Protein AF-A0A661N615-F1 (afdb_monomer_lite)

Structure (mmCIF, N/CA/C/O backbone):
data_AF-A0A661N615-F1
#
_entry.id   AF-A0A661N615-F1
#
loop_
_atom_site.group_PDB
_atom_site.id
_atom_site.type_symbol
_atom_site.label_atom_id
_atom_site.label_alt_id
_atom_site.label_comp_id
_atom_site.label_asym_id
_atom_site.label_entity_id
_atom_site.label_seq_id
_atom_site.pdbx_PDB_ins_code
_atom_site.Cartn_x
_atom_site.Cartn_y
_atom_site.Cartn_z
_atom_site.occupancy
_atom_site.B_iso_or_equiv
_atom_site.auth_seq_id
_atom_site.auth_comp_id
_atom_site.auth_asym_id
_atom_site.auth_atom_id
_atom_site.pdbx_PDB_model_num
ATOM 1 N N . MET A 1 1 ? 4.201 8.711 11.486 1.00 53.84 1 MET A N 1
ATOM 2 C CA . MET A 1 1 ? 2.912 9.427 11.580 1.00 53.84 1 MET A CA 1
ATOM 3 C C . MET A 1 1 ? 1.902 8.946 10.528 1.00 53.84 1 MET A C 1
ATOM 5 O O . MET A 1 1 ? 0.728 8.870 10.862 1.00 53.84 1 MET A O 1
ATOM 9 N N . GLY A 1 2 ? 2.338 8.396 9.383 1.00 67.88 2 GLY A N 1
ATOM 10 C CA . GLY A 1 2 ? 1.464 7.762 8.371 1.00 67.88 2 GLY A CA 1
ATOM 11 C C . GLY A 1 2 ? 0.542 6.603 8.807 1.00 67.88 2 GLY A C 1
ATOM 12 O O . GLY A 1 2 ? -0.396 6.275 8.088 1.00 67.88 2 GLY A O 1
ATOM 13 N N . ASN A 1 3 ? 0.721 6.020 10.000 1.00 83.81 3 ASN A N 1
ATOM 14 C CA . ASN A 1 3 ? -0.179 4.971 10.502 1.00 83.81 3 ASN A CA 1
ATOM 15 C C . ASN A 1 3 ? -1.620 5.469 10.717 1.00 83.81 3 ASN A C 1
ATOM 17 O O . ASN A 1 3 ? -2.546 4.681 10.562 1.00 83.81 3 ASN A O 1
ATOM 21 N N . ARG A 1 4 ? -1.829 6.756 11.047 1.00 90.06 4 ARG A N 1
ATOM 22 C CA . ARG A 1 4 ? -3.181 7.315 11.251 1.00 90.06 4 ARG A CA 1
ATOM 23 C C . ARG A 1 4 ? -3.937 7.492 9.937 1.00 90.06 4 ARG A C 1
ATOM 25 O O . ARG A 1 4 ? -5.072 7.052 9.836 1.00 90.06 4 ARG A O 1
ATOM 32 N N . ALA A 1 5 ? -3.282 8.071 8.932 1.00 89.75 5 ALA A N 1
ATOM 33 C CA . ALA A 1 5 ? -3.826 8.234 7.584 1.00 89.75 5 ALA A CA 1
ATOM 34 C C . ALA A 1 5 ? -4.224 6.891 6.962 1.00 89.75 5 ALA A C 1
ATOM 36 O O . ALA A 1 5 ? -5.333 6.725 6.450 1.00 89.75 5 ALA A O 1
ATOM 37 N N . ARG A 1 6 ? -3.357 5.886 7.112 1.00 89.62 6 ARG A N 1
ATOM 38 C CA . ARG A 1 6 ? -3.655 4.524 6.679 1.00 89.62 6 ARG A CA 1
ATOM 39 C C . ARG A 1 6 ? -4.805 3.895 7.467 1.00 89.62 6 ARG A C 1
ATOM 41 O O . ARG A 1 6 ? -5.697 3.321 6.855 1.00 89.62 6 ARG A O 1
ATOM 48 N N . ALA A 1 7 ? -4.813 4.017 8.796 1.00 92.62 7 ALA A N 1
ATOM 49 C CA . ALA A 1 7 ? -5.892 3.479 9.626 1.00 92.62 7 ALA A CA 1
ATOM 50 C C . ALA A 1 7 ? -7.257 4.092 9.272 1.00 92.62 7 ALA A C 1
ATOM 52 O O . ALA A 1 7 ? -8.225 3.355 9.134 1.00 92.62 7 ALA A O 1
ATOM 53 N N . ALA A 1 8 ? -7.325 5.408 9.056 1.00 93.62 8 ALA A N 1
ATOM 54 C CA . ALA A 1 8 ? -8.548 6.099 8.645 1.00 93.62 8 ALA A CA 1
ATOM 55 C C . ALA A 1 8 ? -9.024 5.667 7.250 1.00 93.62 8 ALA A C 1
ATOM 57 O O . ALA A 1 8 ? -10.211 5.428 7.045 1.00 93.62 8 ALA A O 1
ATOM 58 N N . THR A 1 9 ? -8.092 5.495 6.308 1.00 92.62 9 THR A N 1
ATOM 59 C CA . THR A 1 9 ? -8.403 4.999 4.957 1.00 92.62 9 THR A CA 1
ATOM 60 C C . THR A 1 9 ? -8.973 3.578 5.008 1.00 92.62 9 THR A C 1
ATOM 62 O O . THR A 1 9 ? -10.020 3.314 4.423 1.00 92.62 9 THR A O 1
ATOM 65 N N . LEU A 1 10 ? -8.356 2.681 5.785 1.00 92.56 10 LEU A N 1
ATOM 66 C CA . LEU A 1 10 ? -8.858 1.316 5.986 1.00 92.56 10 LEU A CA 1
ATOM 67 C C . LEU A 1 10 ? -10.194 1.282 6.741 1.00 92.56 10 LEU A C 1
ATOM 69 O O . LEU A 1 10 ? -11.043 0.450 6.437 1.00 92.56 10 LEU A O 1
ATOM 73 N N . ALA A 1 11 ? -10.401 2.181 7.704 1.00 94.12 11 ALA A N 1
ATOM 74 C CA . ALA A 1 11 ? -11.663 2.309 8.426 1.00 94.12 11 ALA A CA 1
ATOM 75 C C . ALA A 1 11 ? -12.805 2.733 7.491 1.00 94.12 11 ALA A C 1
ATOM 77 O O . ALA A 1 11 ? -13.869 2.114 7.500 1.00 94.12 11 ALA A O 1
ATOM 78 N N . ALA A 1 12 ? -12.573 3.732 6.635 1.00 92.12 12 ALA A N 1
ATOM 79 C CA . ALA A 1 12 ? -13.542 4.140 5.622 1.00 92.12 12 ALA A CA 1
ATOM 80 C C . ALA A 1 12 ? -13.845 3.007 4.629 1.00 92.12 12 ALA A C 1
ATOM 82 O O . ALA A 1 12 ? -15.009 2.780 4.294 1.00 92.12 12 ALA A O 1
ATOM 83 N N . ASP A 1 13 ? -12.832 2.246 4.203 1.00 91.06 13 ASP A N 1
ATOM 84 C CA . ASP A 1 13 ? -13.049 1.080 3.344 1.00 91.06 13 ASP A CA 1
ATOM 85 C C . ASP A 1 13 ? -13.874 -0.018 4.036 1.00 91.06 13 ASP A C 1
ATOM 87 O O . ASP A 1 13 ? -14.850 -0.525 3.474 1.00 91.06 13 ASP A O 1
ATOM 91 N N . ALA A 1 14 ? -13.562 -0.319 5.298 1.00 92.81 14 ALA A N 1
ATOM 92 C CA . ALA A 1 14 ? -14.301 -1.290 6.097 1.00 92.81 14 ALA A CA 1
ATOM 93 C C . ALA A 1 14 ? -15.784 -0.907 6.246 1.00 92.81 14 ALA A C 1
ATOM 95 O O . ALA A 1 14 ? -16.649 -1.777 6.121 1.00 92.81 14 ALA A O 1
ATOM 96 N N . LEU A 1 15 ? -16.096 0.381 6.433 1.00 93.94 15 LEU A N 1
ATOM 97 C CA . LEU A 1 15 ? -17.475 0.881 6.480 1.00 93.94 15 LEU A CA 1
ATOM 98 C C . LEU A 1 15 ? -18.216 0.713 5.150 1.00 93.94 15 LEU A C 1
ATOM 100 O O . LEU A 1 15 ? -19.401 0.373 5.156 1.00 93.94 15 LEU A O 1
ATOM 104 N N . ARG A 1 16 ? -17.537 0.904 4.010 1.00 90.38 16 ARG A N 1
ATOM 105 C CA . ARG A 1 16 ? -18.126 0.646 2.684 1.00 90.38 16 ARG A CA 1
ATOM 106 C C . ARG A 1 16 ? -18.423 -0.837 2.487 1.00 90.38 16 ARG A C 1
ATOM 108 O O . ARG A 1 16 ? -19.460 -1.187 1.925 1.00 90.38 16 ARG A O 1
ATOM 115 N N . ARG A 1 17 ? -17.526 -1.712 2.948 1.00 92.75 17 ARG A N 1
ATOM 116 C CA . ARG A 1 17 ? -17.632 -3.160 2.736 1.00 92.75 17 ARG A CA 1
A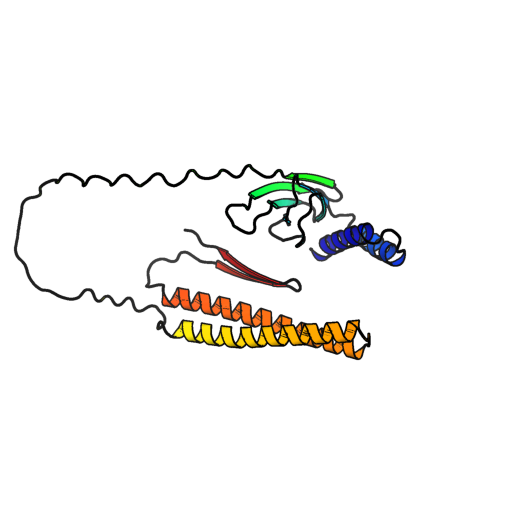TOM 117 C C . ARG A 1 17 ? -18.591 -3.853 3.706 1.00 92.75 17 ARG A C 1
ATOM 119 O O . ARG A 1 17 ? -19.270 -4.797 3.307 1.00 92.75 17 ARG A O 1
ATOM 126 N N . TYR A 1 18 ? -18.682 -3.378 4.947 1.00 95.44 18 TYR A N 1
ATOM 127 C CA . TYR A 1 18 ? -19.477 -3.990 6.018 1.00 95.44 18 TYR A CA 1
ATOM 128 C C . TYR A 1 18 ? -20.425 -2.987 6.703 1.00 95.44 18 TYR A C 1
ATOM 130 O O . TYR A 1 18 ? -20.405 -2.847 7.927 1.00 95.44 18 TYR A O 1
ATOM 138 N N . PRO A 1 19 ? -21.325 -2.313 5.962 1.00 94.06 19 PRO A N 1
ATOM 139 C CA . PRO A 1 19 ? -22.131 -1.215 6.507 1.00 94.06 19 PRO A CA 1
ATOM 140 C C . PRO A 1 19 ? -23.087 -1.650 7.630 1.00 94.06 19 PRO A C 1
ATOM 142 O O . PRO A 1 19 ? -23.475 -0.851 8.482 1.00 94.06 19 PRO A O 1
ATOM 145 N N . ALA A 1 20 ? -23.484 -2.925 7.657 1.00 96.06 20 ALA A N 1
ATOM 146 C CA . ALA A 1 20 ? -24.425 -3.461 8.636 1.00 96.06 20 ALA A CA 1
ATOM 147 C C . ALA A 1 20 ? -23.760 -4.031 9.902 1.00 96.06 20 ALA A C 1
ATOM 149 O O . ALA A 1 20 ? -24.474 -4.280 10.873 1.00 96.06 20 ALA A O 1
ATOM 150 N N . ASP A 1 21 ? -22.435 -4.185 9.951 1.00 97.44 21 ASP A N 1
ATOM 151 C CA . ASP A 1 21 ? -21.745 -4.770 11.106 1.00 97.44 21 ASP A CA 1
ATOM 152 C C . ASP A 1 21 ? -21.492 -3.713 12.194 1.00 97.44 21 ASP A C 1
ATOM 154 O O . ASP A 1 21 ? -20.853 -2.688 11.959 1.00 97.44 21 ASP A O 1
ATOM 158 N N . ALA A 1 22 ? -22.040 -3.937 13.391 1.00 96.12 22 ALA A N 1
ATOM 159 C CA . ALA A 1 22 ? -21.922 -2.984 14.492 1.00 96.12 22 ALA A CA 1
ATOM 160 C C . ALA A 1 22 ? -20.516 -2.918 15.090 1.00 96.12 22 ALA A C 1
ATOM 162 O O . ALA A 1 22 ? -20.082 -1.832 15.463 1.00 96.12 22 ALA A O 1
ATOM 163 N N . SER A 1 23 ? -19.810 -4.047 15.132 1.00 95.00 23 SER A N 1
ATOM 164 C CA . SER A 1 23 ? -18.448 -4.111 15.659 1.00 95.00 23 SER A CA 1
ATOM 165 C C . SER A 1 23 ? -17.451 -3.430 14.722 1.00 95.00 23 SER A C 1
ATOM 167 O O . SER A 1 23 ? -16.574 -2.702 15.178 1.00 95.00 23 SER A O 1
ATOM 169 N N . VAL A 1 24 ? -17.638 -3.580 13.404 1.00 95.44 24 VAL A N 1
ATOM 170 C CA . VAL A 1 24 ? -16.826 -2.870 12.404 1.00 95.44 24 VAL A CA 1
ATOM 171 C C . VAL A 1 24 ? -17.071 -1.367 12.479 1.00 95.44 24 VAL A C 1
ATOM 173 O O . VAL A 1 24 ? -16.112 -0.600 12.445 1.00 95.44 24 VAL A O 1
ATOM 176 N N . ARG A 1 25 ? -18.335 -0.943 12.611 1.00 95.75 25 ARG A N 1
ATOM 177 C CA . ARG A 1 25 ? -18.686 0.477 12.738 1.00 95.75 25 ARG A CA 1
ATOM 178 C C . ARG A 1 25 ? -18.028 1.136 13.943 1.00 95.75 25 ARG A C 1
ATOM 180 O O . ARG A 1 25 ? -17.406 2.172 13.774 1.00 95.75 25 ARG A O 1
ATOM 187 N N . GLU A 1 26 ? -18.097 0.507 15.112 1.00 95.88 26 GLU A N 1
ATOM 188 C CA . GLU A 1 26 ? -17.482 1.035 16.336 1.00 95.88 26 GLU A CA 1
ATOM 189 C C . GLU A 1 26 ? -15.972 1.273 16.166 1.00 95.88 26 GLU A C 1
ATOM 191 O O . GLU A 1 26 ? -15.486 2.379 16.393 1.00 95.88 26 GLU A O 1
ATOM 196 N N . VAL A 1 27 ? -15.235 0.270 15.677 1.00 95.19 27 VAL A N 1
ATOM 197 C CA . VAL A 1 27 ? -13.780 0.384 15.471 1.00 95.19 27 VAL A CA 1
ATOM 198 C C . VAL A 1 27 ? -13.435 1.409 14.387 1.00 95.19 27 VAL A C 1
ATOM 200 O O . VAL A 1 27 ? -12.451 2.143 14.510 1.00 95.19 27 VAL A O 1
ATOM 203 N N . ALA A 1 28 ? -14.220 1.461 13.311 1.00 95.25 28 ALA A N 1
ATOM 204 C CA . ALA A 1 28 ? -13.994 2.405 12.226 1.00 95.25 28 ALA A CA 1
ATOM 205 C C . ALA A 1 28 ? -14.264 3.853 12.659 1.00 95.25 28 ALA A C 1
ATOM 207 O O . ALA A 1 28 ? -13.461 4.734 12.353 1.00 95.25 28 ALA A O 1
ATOM 208 N N . ASP A 1 29 ? -15.339 4.098 13.408 1.00 94.81 29 ASP A N 1
ATOM 209 C CA . ASP A 1 29 ? -15.696 5.426 13.913 1.00 94.81 29 ASP A CA 1
ATOM 210 C C . ASP A 1 29 ? -14.632 5.963 14.886 1.00 94.81 29 ASP A C 1
ATOM 212 O O . ASP A 1 29 ? -14.272 7.143 14.817 1.00 94.81 29 ASP A O 1
ATOM 216 N N . ASP A 1 30 ? -14.054 5.102 15.730 1.00 94.31 30 ASP A N 1
ATOM 217 C CA . ASP A 1 30 ? -12.926 5.453 16.602 1.00 94.31 30 ASP A CA 1
ATOM 218 C C . ASP A 1 30 ? -11.688 5.873 15.792 1.00 94.31 30 ASP A C 1
ATOM 220 O O . ASP A 1 30 ? -11.060 6.902 16.073 1.00 94.31 30 ASP A O 1
ATOM 224 N N . ALA A 1 31 ? -11.344 5.108 14.750 1.00 93.62 31 ALA A N 1
ATOM 225 C CA . ALA A 1 31 ? -10.211 5.411 13.879 1.00 93.62 31 ALA A CA 1
ATOM 226 C C . ALA A 1 31 ? -10.411 6.718 13.092 1.00 93.62 31 ALA A C 1
ATOM 228 O O . ALA A 1 31 ? -9.475 7.513 12.971 1.00 93.62 31 ALA A O 1
ATOM 229 N N . LEU A 1 32 ? -11.626 6.965 12.596 1.00 93.19 32 LEU A N 1
ATOM 230 C CA . LEU A 1 32 ? -11.986 8.192 11.883 1.00 93.19 32 LEU A CA 1
ATOM 231 C C . LEU A 1 32 ? -11.995 9.408 12.817 1.00 93.19 32 LEU A C 1
ATOM 233 O O . LEU A 1 32 ? -11.483 10.467 12.456 1.00 93.19 32 LEU A O 1
ATOM 237 N N . SER A 1 33 ? -12.481 9.253 14.050 1.00 91.19 33 SER A N 1
ATOM 238 C CA . SER A 1 33 ? -12.464 10.319 15.060 1.00 91.19 33 SER A CA 1
ATOM 239 C C . SER A 1 33 ? -11.037 10.721 15.440 1.00 91.19 33 SER A C 1
ATOM 241 O O . SER A 1 33 ? -10.728 11.907 15.556 1.00 91.19 33 SER A O 1
ATOM 243 N N . ALA A 1 34 ? -10.129 9.748 15.564 1.00 89.38 34 ALA A N 1
ATOM 244 C CA . ALA A 1 34 ? -8.705 9.992 15.805 1.00 89.38 34 ALA A CA 1
ATOM 245 C C . ALA A 1 34 ? -7.972 10.641 14.610 1.00 89.38 34 ALA A C 1
ATOM 247 O O . ALA A 1 34 ? -6.822 11.073 14.747 1.00 89.38 34 ALA A O 1
ATOM 248 N N . ALA A 1 35 ? -8.627 10.704 13.451 1.00 90.62 35 ALA A N 1
ATOM 249 C CA . ALA A 1 35 ? -8.122 11.251 12.201 1.00 90.62 35 ALA A CA 1
ATOM 250 C C . ALA A 1 35 ? -8.788 12.579 11.803 1.00 90.62 35 ALA A C 1
ATOM 252 O O . ALA A 1 35 ? -8.575 13.043 10.688 1.00 90.62 35 ALA A O 1
ATOM 253 N N . ALA A 1 36 ? -9.537 13.229 12.702 1.00 88.44 36 ALA A N 1
ATOM 254 C CA . ALA A 1 36 ? -10.259 14.475 12.412 1.00 88.44 36 ALA A CA 1
ATOM 255 C C . ALA A 1 36 ? -9.371 15.635 11.907 1.00 88.44 36 ALA A C 1
ATOM 257 O O . ALA A 1 36 ? -9.860 16.551 11.252 1.00 88.44 36 ALA A O 1
ATOM 258 N N . GLU A 1 37 ? -8.071 15.609 12.210 1.00 90.62 37 GLU A N 1
ATOM 259 C CA . GLU A 1 37 ? -7.097 16.611 11.753 1.00 90.62 37 GLU A CA 1
ATOM 260 C C . GLU A 1 37 ? -6.533 16.317 10.350 1.00 90.62 37 GLU A C 1
ATOM 262 O O . GLU A 1 37 ? -5.838 17.156 9.774 1.00 90.62 37 GLU A O 1
ATOM 267 N N . LEU A 1 38 ? -6.808 15.135 9.792 1.00 93.31 38 LEU A N 1
ATOM 268 C CA . LEU A 1 38 ? -6.350 14.749 8.462 1.00 93.31 38 LEU A CA 1
ATOM 269 C C . LEU A 1 38 ? -7.193 15.411 7.375 1.00 93.31 38 LEU A C 1
ATOM 271 O O . LEU A 1 38 ? -8.374 15.706 7.551 1.00 93.31 38 LEU A O 1
ATOM 275 N N . GLY A 1 39 ? -6.562 15.638 6.233 1.00 93.50 39 GLY A N 1
ATOM 276 C CA . GLY A 1 39 ? -7.252 15.978 5.005 1.00 93.50 39 GLY A CA 1
ATOM 277 C C . GLY A 1 39 ? -7.831 14.735 4.333 1.00 93.50 39 GLY A C 1
ATOM 278 O O . GLY A 1 39 ? -7.360 13.618 4.550 1.00 93.50 39 GLY A O 1
ATOM 279 N N . THR A 1 40 ? -8.839 14.931 3.495 1.00 93.88 40 THR A N 1
ATOM 280 C CA . THR A 1 40 ? -9.457 13.883 2.680 1.00 93.88 40 THR A CA 1
ATOM 281 C C . THR A 1 40 ? -9.232 14.195 1.206 1.00 93.88 40 THR A C 1
ATOM 283 O O . THR A 1 40 ? -9.591 15.277 0.744 1.00 93.88 40 THR A O 1
ATOM 286 N N . LEU A 1 41 ? -8.660 13.248 0.467 1.00 93.88 41 LEU A N 1
ATOM 287 C CA . LEU A 1 41 ? -8.549 13.308 -0.987 1.00 93.88 41 LEU A CA 1
ATOM 288 C C . LEU A 1 41 ? -9.538 12.332 -1.613 1.00 93.88 41 LEU A C 1
ATOM 290 O O . LEU A 1 41 ? -9.543 11.143 -1.293 1.00 93.88 41 LEU A O 1
ATOM 294 N N . GLU A 1 42 ? -10.355 12.842 -2.520 1.00 93.94 42 GLU A N 1
ATOM 295 C CA . GLU A 1 42 ? -11.257 12.062 -3.352 1.00 93.94 42 GLU A CA 1
ATOM 296 C C . GLU A 1 42 ? -10.684 11.998 -4.768 1.00 93.94 42 GLU A C 1
ATOM 298 O O . GLU A 1 42 ? -10.597 13.001 -5.469 1.00 93.94 42 GLU A O 1
ATOM 303 N N . ILE A 1 43 ? -10.228 10.821 -5.175 1.00 93.38 43 ILE A N 1
ATOM 304 C CA . ILE A 1 43 ? -9.594 10.590 -6.470 1.00 93.38 43 ILE A CA 1
ATOM 305 C C . ILE A 1 43 ? -10.656 10.044 -7.416 1.00 93.38 43 ILE A C 1
ATOM 307 O O . ILE A 1 43 ? -11.189 8.955 -7.193 1.00 93.38 43 ILE A O 1
ATOM 311 N N . LEU A 1 44 ? -10.936 10.795 -8.475 1.00 93.94 44 LEU A N 1
ATOM 312 C CA . LEU A 1 44 ? -11.902 10.460 -9.513 1.00 93.94 44 LEU A CA 1
ATOM 313 C C . LEU A 1 44 ? -11.155 10.187 -10.819 1.00 93.94 44 LEU A C 1
ATOM 315 O O . LEU A 1 44 ? -10.377 11.014 -11.289 1.00 93.94 44 LEU A O 1
ATOM 319 N N . CYS A 1 45 ? -11.404 9.021 -11.404 1.00 92.50 45 CYS A N 1
ATOM 320 C CA . CYS A 1 45 ? -10.807 8.557 -12.648 1.00 92.50 45 CYS A CA 1
ATOM 321 C C . CYS A 1 45 ? -11.904 8.240 -13.675 1.00 92.50 45 CYS A C 1
ATOM 323 O O . CYS A 1 45 ? -12.906 7.596 -13.360 1.00 92.50 45 CYS A O 1
ATOM 325 N N . ASP A 1 46 ? -11.691 8.631 -14.931 1.00 89.19 46 ASP A N 1
ATOM 326 C CA . ASP A 1 46 ? -12.603 8.353 -16.054 1.00 89.19 46 ASP A CA 1
ATOM 327 C C . ASP A 1 46 ? -12.593 6.879 -16.513 1.00 89.19 46 ASP A C 1
ATOM 329 O O . ASP A 1 46 ? -13.527 6.408 -17.164 1.00 89.19 46 ASP A O 1
ATOM 333 N N . ALA A 1 47 ? -11.552 6.132 -16.143 1.00 88.25 47 ALA A N 1
ATOM 334 C CA . ALA A 1 47 ? -11.419 4.689 -16.315 1.00 88.25 47 ALA A CA 1
ATOM 335 C C . ALA A 1 47 ? -10.735 4.064 -15.082 1.00 88.25 47 ALA A C 1
ATOM 337 O O . ALA A 1 47 ? -10.029 4.777 -14.371 1.00 88.25 47 ALA A O 1
ATOM 338 N N . PRO A 1 48 ? -10.876 2.746 -14.821 1.00 89.94 48 PRO A N 1
ATOM 339 C CA . PRO A 1 48 ? -10.225 2.105 -13.677 1.00 89.94 48 PRO A CA 1
ATOM 340 C C . PRO A 1 48 ? -8.718 2.388 -13.639 1.00 89.94 48 PRO A C 1
ATOM 342 O O . PRO A 1 48 ? -8.008 2.118 -14.615 1.00 89.94 48 PRO A O 1
ATOM 345 N N . CYS A 1 49 ? -8.247 2.932 -12.516 1.00 90.31 49 CYS A N 1
ATOM 346 C CA . CYS A 1 49 ? -6.888 3.434 -12.354 1.00 90.31 49 CYS A CA 1
ATOM 347 C C . CYS A 1 49 ? -6.240 2.924 -11.052 1.00 90.31 49 CYS A C 1
ATOM 349 O O . CYS A 1 49 ? -6.919 2.670 -10.050 1.00 90.31 49 CYS A O 1
ATOM 351 N N . LEU A 1 50 ? -4.914 2.768 -11.065 1.00 90.69 50 LEU A N 1
ATOM 352 C CA . LEU A 1 50 ? -4.096 2.567 -9.866 1.00 90.69 50 LEU A CA 1
ATOM 353 C C . LEU A 1 50 ? -3.527 3.916 -9.437 1.00 90.69 50 LEU A C 1
ATOM 355 O O . LEU A 1 50 ? -2.858 4.567 -10.236 1.00 90.69 50 LEU A O 1
ATOM 359 N N . ALA A 1 51 ? -3.791 4.319 -8.194 1.00 90.31 51 ALA A N 1
ATOM 360 C CA . ALA A 1 51 ? -3.391 5.617 -7.661 1.00 90.31 51 ALA A CA 1
ATOM 361 C C . ALA A 1 51 ? -2.207 5.499 -6.693 1.00 90.31 51 ALA A C 1
ATOM 363 O O . ALA A 1 51 ? -2.130 4.581 -5.869 1.00 90.31 51 ALA A O 1
ATOM 364 N N . THR A 1 52 ? -1.319 6.483 -6.757 1.00 90.31 52 THR A N 1
ATOM 365 C CA . THR A 1 52 ? -0.241 6.714 -5.799 1.00 90.31 52 THR A CA 1
ATOM 366 C C . THR A 1 52 ? -0.336 8.138 -5.264 1.00 90.31 52 THR A C 1
ATOM 368 O O . THR A 1 52 ? -0.718 9.053 -5.997 1.00 90.31 52 THR A O 1
ATOM 371 N N . VAL A 1 53 ? 0.016 8.331 -3.993 1.00 90.06 53 VAL A N 1
ATOM 372 C CA . VAL A 1 53 ? 0.111 9.661 -3.381 1.00 90.06 53 VAL A CA 1
ATOM 373 C C . VAL A 1 53 ? 1.471 9.832 -2.732 1.00 90.06 53 VAL A C 1
ATOM 375 O O . VAL A 1 53 ? 1.911 8.979 -1.960 1.00 90.06 53 VAL A O 1
ATOM 378 N N . GLY A 1 54 ? 2.179 10.898 -3.109 1.00 86.31 54 GLY A N 1
ATOM 379 C CA . GLY A 1 54 ? 3.565 11.120 -2.688 1.00 86.31 54 GLY A CA 1
ATOM 380 C C . GLY A 1 54 ? 4.492 9.962 -3.080 1.00 86.31 54 GLY A C 1
ATOM 381 O O . GLY A 1 54 ? 5.387 9.603 -2.319 1.00 86.31 54 GLY A O 1
ATOM 382 N N . GLY A 1 55 ? 4.221 9.311 -4.219 1.00 83.06 55 GLY A N 1
ATOM 383 C CA . GLY A 1 55 ? 4.963 8.139 -4.698 1.00 83.06 55 GLY A CA 1
ATOM 384 C C . GLY A 1 55 ? 4.651 6.824 -3.970 1.00 83.06 55 GLY A C 1
ATOM 385 O O . GLY A 1 55 ? 5.268 5.805 -4.270 1.00 83.06 55 GLY A O 1
ATOM 386 N N . THR A 1 56 ? 3.699 6.812 -3.032 1.00 84.31 56 THR A N 1
ATOM 387 C CA . THR A 1 56 ? 3.279 5.595 -2.321 1.00 84.31 56 THR A CA 1
ATOM 388 C C . THR A 1 56 ? 2.002 5.038 -2.936 1.00 84.31 56 THR A C 1
ATOM 390 O O . THR A 1 56 ? 1.012 5.758 -3.063 1.00 84.31 56 THR A O 1
ATOM 393 N N . ALA A 1 57 ? 2.007 3.757 -3.309 1.00 84.75 57 ALA A N 1
ATOM 394 C CA . ALA A 1 57 ? 0.805 3.072 -3.776 1.00 84.75 57 ALA A CA 1
ATOM 395 C C . ALA A 1 57 ? -0.224 2.962 -2.647 1.00 84.75 57 ALA A C 1
ATOM 397 O O . ALA A 1 57 ? 0.101 2.518 -1.547 1.00 84.75 57 ALA A O 1
ATOM 398 N N . ILE A 1 58 ? -1.458 3.376 -2.933 1.00 81.50 58 ILE A N 1
ATOM 399 C CA . ILE A 1 58 ? -2.552 3.327 -1.959 1.00 81.50 58 ILE A CA 1
ATOM 400 C C . ILE A 1 58 ? -3.141 1.909 -1.908 1.00 81.50 58 ILE A C 1
ATOM 402 O O . ILE A 1 58 ? -3.359 1.365 -0.831 1.00 81.50 58 ILE A O 1
ATOM 406 N N . GLU A 1 59 ? -3.386 1.312 -3.078 1.00 77.31 59 GLU A N 1
ATOM 407 C CA . GLU A 1 59 ? -4.051 0.017 -3.254 1.00 77.31 59 GLU A CA 1
ATOM 408 C C . GLU A 1 59 ? -3.571 -0.674 -4.539 1.00 77.31 59 GLU A C 1
ATOM 410 O O . GLU A 1 59 ? -3.073 -0.030 -5.464 1.00 77.31 59 GLU A O 1
ATOM 415 N N . THR A 1 60 ? -3.756 -1.993 -4.610 1.00 77.75 60 THR A N 1
ATOM 416 C CA . THR A 1 60 ? -3.351 -2.833 -5.751 1.00 77.75 60 THR A CA 1
ATOM 417 C C . THR A 1 60 ? -4.468 -3.091 -6.764 1.00 77.75 60 THR A C 1
ATOM 419 O O . THR A 1 60 ? -4.207 -3.648 -7.828 1.00 77.75 60 THR A O 1
ATOM 422 N N . GLU A 1 61 ? -5.708 -2.700 -6.462 1.00 83.75 61 GLU A N 1
ATOM 423 C CA . GLU A 1 61 ? -6.855 -2.875 -7.360 1.00 83.75 61 GLU A CA 1
ATOM 424 C C . GLU A 1 61 ? -7.091 -1.615 -8.208 1.00 83.75 61 GLU A C 1
ATOM 426 O O . GLU A 1 61 ? -6.786 -0.507 -7.778 1.00 83.75 61 GLU A O 1
ATOM 431 N N . ALA A 1 62 ? -7.629 -1.732 -9.420 1.00 87.06 62 ALA A N 1
ATOM 432 C CA . ALA A 1 62 ? -7.958 -0.562 -10.236 1.00 87.06 62 ALA A CA 1
ATOM 433 C C . ALA A 1 62 ? -9.405 -0.117 -9.969 1.00 87.06 62 ALA A C 1
ATOM 435 O O . ALA A 1 62 ? -10.322 -0.927 -10.091 1.00 87.06 62 ALA A O 1
ATOM 436 N N . GLN A 1 63 ? -9.624 1.158 -9.635 1.00 88.00 63 GLN A N 1
ATOM 437 C CA . GLN A 1 63 ? -10.962 1.711 -9.368 1.00 88.00 63 GLN A CA 1
ATOM 438 C C . GLN A 1 63 ? -11.143 3.079 -10.032 1.00 88.00 63 GLN A C 1
ATOM 440 O O . GLN A 1 63 ? -10.166 3.714 -10.419 1.00 88.00 63 GLN A O 1
ATOM 445 N N . THR A 1 64 ? -12.393 3.506 -10.208 1.00 90.81 64 THR A N 1
ATOM 446 C CA . THR A 1 64 ? -12.753 4.805 -10.807 1.00 90.81 64 THR A CA 1
ATOM 447 C C . THR A 1 64 ? -12.966 5.906 -9.771 1.00 90.81 64 THR A C 1
ATOM 449 O O . THR A 1 64 ? -12.948 7.077 -10.120 1.00 90.81 64 THR A O 1
ATOM 452 N N . GLU A 1 65 ? -13.179 5.552 -8.506 1.00 91.00 65 GLU A N 1
ATOM 453 C CA . GLU A 1 65 ? -13.452 6.499 -7.425 1.00 91.00 65 GLU A CA 1
ATOM 454 C C . GLU A 1 65 ? -12.852 5.975 -6.126 1.00 91.00 65 GLU A C 1
ATOM 456 O O . GLU A 1 65 ? -13.032 4.803 -5.779 1.00 91.00 65 GLU A O 1
ATOM 461 N N . ARG A 1 66 ? -12.129 6.834 -5.407 1.00 89.00 66 ARG A N 1
ATOM 462 C CA . ARG A 1 66 ? -11.487 6.484 -4.139 1.00 89.00 66 ARG A CA 1
ATOM 463 C C . ARG A 1 66 ? -11.451 7.653 -3.180 1.00 89.00 66 ARG A C 1
ATOM 465 O O . ARG A 1 66 ? -11.220 8.782 -3.585 1.00 89.00 66 ARG A O 1
ATOM 472 N N . THR A 1 67 ? -11.557 7.345 -1.896 1.00 91.44 67 THR A N 1
ATOM 473 C CA . THR A 1 67 ? -11.376 8.312 -0.816 1.00 91.44 67 THR A CA 1
ATOM 474 C C . THR A 1 67 ? -10.214 7.865 0.055 1.00 91.44 67 THR A C 1
ATOM 476 O O . THR A 1 67 ? -10.193 6.726 0.517 1.00 91.44 67 THR A O 1
ATOM 479 N N . ILE A 1 68 ? -9.255 8.756 0.285 1.00 92.69 68 ILE A N 1
ATOM 480 C CA . ILE A 1 68 ? -8.087 8.500 1.130 1.00 92.69 68 ILE A CA 1
ATOM 481 C C . ILE A 1 68 ? -7.902 9.633 2.132 1.00 92.69 68 ILE A C 1
ATOM 483 O O . ILE A 1 68 ? -8.238 10.787 1.859 1.00 92.69 68 ILE A O 1
ATOM 487 N N . PHE A 1 69 ? -7.313 9.310 3.277 1.00 93.69 69 PHE A N 1
ATOM 488 C CA . PHE A 1 69 ? -6.925 10.303 4.271 1.00 93.69 69 PHE A CA 1
ATOM 489 C C . PHE A 1 69 ? -5.441 10.614 4.142 1.00 93.69 69 PHE A C 1
ATOM 491 O O . PHE A 1 69 ? -4.622 9.703 4.011 1.00 93.69 69 PHE A O 1
ATOM 498 N N . VAL A 1 70 ? -5.089 11.895 4.211 1.00 94.06 70 VAL A N 1
ATOM 499 C CA . VAL A 1 70 ? -3.712 12.379 4.085 1.00 94.06 70 VAL A CA 1
ATOM 500 C C . VAL A 1 70 ? -3.381 13.411 5.155 1.00 94.06 70 VAL A C 1
ATOM 502 O O . VAL A 1 70 ? -4.256 14.083 5.700 1.00 94.06 70 VAL A O 1
ATOM 505 N N . GLU A 1 71 ? -2.098 13.534 5.484 1.00 92.69 71 GLU A N 1
ATOM 506 C CA . GLU A 1 71 ? -1.634 14.608 6.364 1.00 92.69 71 GLU A CA 1
ATOM 507 C C . GLU A 1 71 ? -1.843 15.975 5.687 1.00 92.69 71 GLU A C 1
ATOM 509 O O . GLU A 1 71 ? -1.802 16.056 4.462 1.00 92.69 71 GLU A O 1
ATOM 514 N N . PRO A 1 72 ? -2.063 17.063 6.438 1.00 93.62 72 PRO A N 1
ATOM 515 C CA . PRO A 1 72 ? -2.157 18.389 5.839 1.00 93.62 72 PRO A CA 1
ATOM 516 C C . PRO A 1 72 ? -0.860 18.764 5.108 1.00 93.62 72 PRO A C 1
ATOM 518 O O . PRO A 1 72 ? 0.229 18.620 5.664 1.00 93.62 72 PRO A O 1
ATOM 521 N N . GLY A 1 73 ? -0.971 19.264 3.880 1.00 92.88 73 GLY A N 1
ATOM 522 C CA . GLY A 1 73 ? 0.166 19.658 3.053 1.00 92.88 73 GLY A CA 1
ATOM 523 C C . GLY A 1 73 ? -0.066 19.446 1.560 1.00 92.88 73 GLY A C 1
ATOM 524 O O . GLY A 1 73 ? -1.161 19.090 1.123 1.00 92.88 73 GLY A O 1
ATOM 525 N N . THR A 1 74 ? 0.988 19.682 0.785 1.00 93.44 74 THR A N 1
ATOM 526 C CA . THR A 1 74 ? 1.008 19.457 -0.662 1.00 93.44 74 THR A CA 1
ATOM 527 C C . THR A 1 74 ? 1.248 17.982 -0.958 1.00 93.44 74 THR A C 1
ATOM 529 O O . THR A 1 74 ? 2.247 17.409 -0.520 1.00 93.44 74 THR A O 1
ATOM 532 N N . HIS A 1 75 ? 0.359 17.383 -1.744 1.00 91.62 75 HIS A N 1
ATOM 533 C CA . HIS A 1 75 ? 0.445 15.996 -2.187 1.00 91.62 75 HIS A CA 1
ATOM 534 C C . HIS A 1 75 ? 0.486 15.917 -3.703 1.00 91.62 75 HIS A C 1
ATOM 536 O O . HIS A 1 75 ? -0.245 16.622 -4.392 1.00 91.62 75 HIS A O 1
ATOM 542 N N . VAL A 1 76 ? 1.314 15.015 -4.218 1.00 92.56 76 VAL A N 1
ATOM 543 C CA . VAL A 1 76 ? 1.304 14.631 -5.632 1.00 92.56 76 VAL A CA 1
ATOM 544 C C . VAL A 1 76 ? 0.433 13.392 -5.770 1.00 92.56 76 VAL A C 1
ATOM 546 O O . VAL A 1 76 ? 0.752 12.364 -5.170 1.00 92.56 76 VAL A O 1
ATOM 549 N N . VAL A 1 77 ? -0.650 13.486 -6.532 1.00 92.56 77 VAL A N 1
ATOM 550 C CA . VAL A 1 77 ? -1.549 12.379 -6.862 1.00 92.56 77 VAL A CA 1
ATOM 551 C C . VAL A 1 77 ? -1.234 11.926 -8.280 1.00 92.56 77 VAL A C 1
ATOM 553 O O . VAL A 1 77 ? -1.498 12.649 -9.235 1.00 92.56 77 VAL A O 1
ATOM 556 N N . ALA A 1 78 ? -0.684 10.724 -8.427 1.00 91.12 78 ALA A N 1
ATOM 557 C CA . ALA A 1 78 ? -0.390 10.136 -9.729 1.00 91.12 78 ALA A CA 1
ATOM 558 C C . ALA A 1 78 ? -1.219 8.870 -9.937 1.00 91.12 78 ALA A C 1
ATOM 560 O O . ALA A 1 78 ? -1.318 8.032 -9.038 1.00 91.12 78 ALA A O 1
ATOM 561 N N . VAL A 1 79 ? -1.789 8.706 -11.126 1.00 90.94 79 VAL A N 1
ATOM 562 C CA . VAL A 1 79 ? -2.568 7.528 -11.510 1.00 90.94 79 VAL A CA 1
ATOM 563 C C . VAL A 1 79 ? -2.003 6.870 -12.755 1.00 90.94 79 VAL A C 1
ATOM 565 O O . VAL A 1 79 ? -1.443 7.521 -13.634 1.00 90.94 79 VAL A O 1
ATOM 568 N N . THR A 1 80 ? -2.197 5.560 -12.845 1.00 88.94 80 THR A N 1
ATOM 569 C CA . THR A 1 80 ? -1.921 4.764 -14.042 1.00 88.94 80 THR A CA 1
ATOM 570 C C . THR A 1 80 ? -3.197 4.070 -14.504 1.00 88.94 80 THR A C 1
ATOM 572 O O . THR A 1 80 ? -3.930 3.476 -13.710 1.00 88.94 80 THR A O 1
ATOM 575 N N . PHE A 1 81 ? -3.481 4.165 -15.800 1.00 85.69 81 PHE A N 1
ATOM 576 C CA . PHE A 1 81 ? -4.692 3.676 -16.448 1.00 85.69 81 PHE A CA 1
ATOM 577 C C . PHE A 1 81 ? -4.374 2.487 -17.361 1.00 85.69 81 PHE A C 1
ATOM 579 O O . PHE A 1 81 ? -3.982 2.681 -18.508 1.00 85.69 81 PHE A O 1
ATOM 586 N N . GLY A 1 82 ? -4.634 1.262 -16.897 1.00 76.75 82 GLY A N 1
ATOM 587 C CA . GLY A 1 82 ? -4.546 0.038 -17.709 1.00 76.75 82 GLY A CA 1
ATOM 588 C C . GLY A 1 82 ? -3.179 -0.266 -18.357 1.00 76.75 82 GLY A C 1
ATOM 589 O O . GLY A 1 82 ? -2.226 0.495 -18.244 1.00 76.75 82 GLY A O 1
ATOM 590 N N . GLY A 1 83 ? -3.109 -1.426 -19.024 1.00 59.28 83 GLY A N 1
ATOM 591 C CA . GLY A 1 83 ? -1.972 -1.895 -19.832 1.00 59.28 83 GLY A CA 1
ATOM 592 C C . GLY A 1 83 ? -1.209 -3.078 -19.218 1.00 59.28 83 GLY A C 1
ATOM 593 O O . GLY A 1 83 ? -0.683 -2.978 -18.116 1.00 59.28 83 GLY A O 1
ATOM 594 N N . GLN A 1 84 ? -1.130 -4.205 -19.941 1.00 51.78 84 GLN A N 1
ATOM 595 C CA . GLN A 1 84 ? -0.173 -5.295 -19.643 1.00 51.78 84 GLN A CA 1
ATOM 596 C C . GLN A 1 84 ? 1.233 -4.974 -20.187 1.00 51.78 84 GLN A C 1
ATOM 598 O O . GLN A 1 84 ? 2.215 -5.634 -19.857 1.00 51.78 84 GLN A O 1
ATOM 603 N N . THR A 1 85 ? 1.303 -3.954 -21.038 1.00 54.47 85 THR A N 1
ATOM 604 C CA . THR A 1 85 ? 2.442 -3.530 -21.842 1.00 54.47 85 THR A CA 1
ATOM 605 C C . THR A 1 85 ? 2.594 -2.020 -21.723 1.00 54.47 85 THR A C 1
ATOM 607 O O . THR A 1 85 ? 1.602 -1.293 -21.702 1.00 54.47 85 THR A O 1
ATOM 610 N N . SER A 1 86 ? 3.835 -1.528 -21.684 1.00 59.28 86 SER A N 1
ATOM 611 C CA . SER A 1 86 ? 4.147 -0.098 -21.524 1.00 59.28 86 SER A CA 1
ATOM 612 C C . SER A 1 86 ? 3.551 0.797 -22.619 1.00 59.28 86 SER A C 1
ATOM 614 O O . SER A 1 86 ? 3.378 1.986 -22.395 1.00 59.28 86 SER A O 1
ATOM 616 N N . ALA A 1 87 ? 3.208 0.233 -23.784 1.00 59.69 87 ALA A N 1
ATOM 617 C CA . ALA A 1 87 ? 2.576 0.955 -24.891 1.00 59.69 87 ALA A CA 1
ATOM 618 C C . ALA A 1 87 ? 1.095 1.302 -24.644 1.00 59.69 87 ALA A C 1
ATOM 620 O O . ALA A 1 87 ? 0.581 2.237 -25.250 1.00 59.69 87 ALA A O 1
ATOM 621 N N . ASP A 1 88 ? 0.421 0.572 -23.751 1.00 63.44 88 ASP A N 1
ATOM 622 C CA . ASP A 1 88 ? -0.997 0.775 -23.420 1.00 63.44 8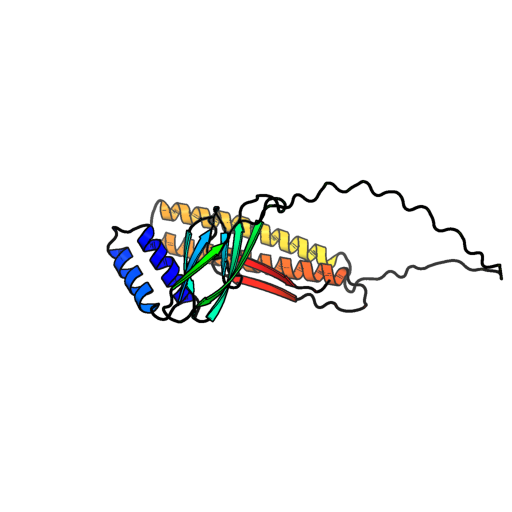8 ASP A CA 1
ATOM 623 C C . ASP A 1 88 ? -1.189 1.476 -22.070 1.00 63.44 88 ASP A C 1
ATOM 625 O O . ASP A 1 88 ? -2.323 1.752 -21.666 1.00 63.44 88 ASP A O 1
ATOM 629 N N . GLN A 1 89 ? -0.086 1.734 -21.360 1.00 73.31 89 GLN A N 1
ATOM 630 C CA . GLN A 1 89 ? -0.096 2.375 -20.059 1.00 73.31 89 GLN A CA 1
ATOM 631 C C . GLN A 1 89 ? -0.112 3.890 -20.237 1.00 73.31 89 GLN A C 1
ATOM 633 O O . GLN A 1 89 ? 0.836 4.493 -20.732 1.00 73.31 89 GLN A O 1
ATOM 638 N N . ALA A 1 90 ? -1.210 4.504 -19.813 1.00 81.12 90 ALA A N 1
ATOM 639 C CA . ALA A 1 90 ? -1.332 5.950 -19.718 1.00 81.12 90 ALA A CA 1
ATOM 640 C C . ALA A 1 90 ? -1.230 6.365 -18.248 1.00 81.12 90 ALA A C 1
ATOM 642 O O . ALA A 1 90 ? -1.778 5.688 -17.377 1.00 81.12 90 ALA A O 1
ATOM 643 N N . SER A 1 91 ? -0.558 7.475 -17.961 1.00 85.75 91 SER A N 1
ATOM 644 C CA . SER A 1 91 ? -0.478 8.046 -16.617 1.00 85.75 91 SER A CA 1
ATOM 645 C C . SER A 1 91 ? -0.929 9.500 -16.610 1.00 85.75 91 SER A C 1
ATOM 647 O O . SER A 1 91 ? -0.818 10.204 -17.612 1.00 85.75 91 SER A O 1
ATOM 649 N N . ALA A 1 92 ? -1.464 9.938 -15.477 1.00 86.75 92 ALA A N 1
ATOM 650 C CA . ALA A 1 92 ? -1.779 11.336 -15.216 1.00 86.75 92 ALA A CA 1
ATOM 651 C C . ALA A 1 92 ? -1.328 11.689 -13.798 1.00 86.75 92 ALA A C 1
ATOM 653 O O . ALA A 1 92 ? -1.318 10.827 -12.919 1.00 86.75 92 ALA A O 1
ATOM 654 N N . GLU A 1 93 ? -0.958 12.944 -13.585 1.00 89.62 93 GLU A N 1
ATOM 655 C CA . GLU A 1 93 ? -0.487 13.449 -12.299 1.00 89.62 93 GLU A CA 1
ATOM 656 C C . GLU A 1 93 ? -1.112 14.815 -12.023 1.00 89.62 93 GLU A C 1
ATOM 658 O O . GLU A 1 93 ? -1.250 15.636 -12.930 1.00 89.62 93 GLU A O 1
ATOM 663 N N . GLU A 1 94 ? -1.488 15.050 -10.771 1.00 89.25 94 GLU A N 1
ATOM 664 C CA . GLU A 1 94 ? -2.027 16.317 -10.296 1.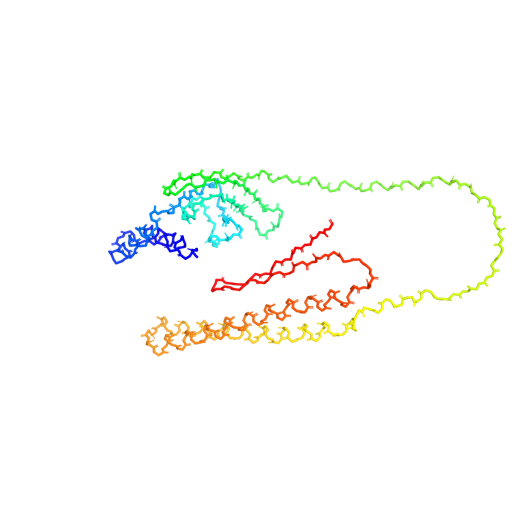00 89.25 94 GLU A CA 1
ATOM 665 C C . GLU A 1 94 ? -1.521 16.612 -8.878 1.00 89.25 94 GLU A C 1
ATOM 667 O O . GLU A 1 94 ? -1.362 15.716 -8.048 1.00 89.25 94 GLU A O 1
ATOM 672 N N . THR A 1 95 ? -1.252 17.883 -8.589 1.00 90.94 95 THR A N 1
ATOM 673 C CA . THR A 1 95 ? -0.823 18.343 -7.264 1.00 90.94 95 THR A CA 1
ATOM 674 C C . THR A 1 95 ? -2.007 18.909 -6.493 1.00 90.94 95 THR A C 1
ATOM 676 O O . THR A 1 95 ? -2.698 19.791 -7.001 1.00 90.94 95 THR A O 1
ATOM 679 N N . ALA A 1 96 ? -2.202 18.463 -5.255 1.00 89.94 96 ALA A N 1
ATOM 680 C CA . ALA A 1 96 ? -3.279 18.914 -4.384 1.00 89.94 96 ALA A CA 1
ATOM 681 C C . ALA A 1 96 ? -2.739 19.443 -3.048 1.00 89.94 96 ALA A C 1
ATOM 683 O O . ALA A 1 96 ? -2.048 18.733 -2.318 1.00 89.94 96 ALA A O 1
ATOM 684 N N . ASP A 1 97 ? -3.094 20.681 -2.705 1.00 92.25 97 ASP A N 1
ATOM 685 C CA . ASP A 1 97 ? -2.790 21.295 -1.410 1.00 92.25 97 ASP A CA 1
ATOM 686 C C . ASP A 1 97 ? -3.935 21.059 -0.424 1.00 92.25 97 ASP A C 1
ATOM 688 O O . ASP A 1 97 ? -4.969 21.725 -0.478 1.00 92.25 97 ASP A O 1
ATOM 692 N N . VAL A 1 98 ? -3.756 20.112 0.495 1.00 92.50 98 VAL A N 1
ATOM 693 C CA . VAL A 1 98 ? -4.810 19.662 1.408 1.00 92.50 98 VAL A CA 1
ATOM 694 C C . VAL A 1 98 ? -4.630 20.297 2.784 1.00 92.50 98 VAL A C 1
ATOM 696 O O . VAL A 1 98 ? -3.643 20.053 3.474 1.00 92.50 98 VAL A O 1
ATOM 699 N N . ALA A 1 99 ? -5.595 21.111 3.215 1.00 91.00 99 ALA A N 1
ATOM 700 C CA . ALA A 1 99 ? -5.618 21.653 4.574 1.00 91.00 99 ALA A CA 1
ATOM 701 C C . ALA A 1 99 ? -6.166 20.631 5.593 1.00 91.00 99 ALA A C 1
ATOM 703 O O . ALA A 1 99 ? -6.859 19.680 5.235 1.00 91.00 99 ALA A O 1
ATOM 704 N N . ALA A 1 100 ? -5.881 20.841 6.881 1.00 90.50 100 ALA A N 1
ATOM 705 C CA . ALA A 1 100 ? -6.395 19.993 7.959 1.00 90.50 100 ALA A CA 1
ATOM 706 C C . ALA A 1 100 ? -7.930 19.960 7.970 1.00 90.50 100 ALA A C 1
ATOM 708 O O . ALA A 1 100 ? -8.572 21.012 7.946 1.00 90.50 100 ALA A O 1
ATOM 709 N N . GLY A 1 101 ? -8.507 18.755 7.979 1.00 88.31 101 GLY A N 1
ATOM 710 C CA . GLY A 1 101 ? -9.953 18.533 7.911 1.00 88.31 101 GLY A CA 1
ATOM 711 C C . GLY A 1 101 ? -10.605 18.912 6.575 1.00 88.31 101 GLY A C 1
ATOM 712 O O . GLY A 1 101 ? -11.825 18.821 6.453 1.00 88.31 101 GLY A O 1
ATOM 713 N N . ALA A 1 102 ? -9.837 19.360 5.575 1.00 89.00 102 ALA A N 1
ATOM 714 C CA . ALA A 1 102 ? -10.378 19.723 4.271 1.00 89.00 102 ALA A CA 1
ATOM 715 C C . ALA A 1 102 ? -10.622 18.481 3.414 1.00 89.00 102 ALA A C 1
ATOM 717 O O . ALA A 1 102 ? -9.872 17.510 3.483 1.00 89.00 102 ALA A O 1
ATOM 718 N N . GLN A 1 103 ? -11.643 18.549 2.564 1.00 91.25 103 GLN A N 1
ATOM 719 C CA . GLN A 1 103 ? -11.916 17.546 1.545 1.00 91.25 103 GLN A CA 1
ATOM 720 C C . GLN A 1 103 ? -11.656 18.149 0.165 1.00 91.25 103 GLN A C 1
ATOM 722 O O . GLN A 1 103 ? -12.158 19.233 -0.138 1.00 91.25 103 GLN A O 1
ATOM 727 N N . ILE A 1 104 ? -10.842 17.470 -0.641 1.00 93.12 104 ILE A N 1
ATOM 728 C CA . ILE A 1 104 ? -10.444 17.911 -1.980 1.00 93.12 104 ILE A CA 1
ATOM 729 C C . ILE A 1 104 ? -10.660 16.769 -2.960 1.00 93.12 104 ILE A C 1
ATOM 731 O O . ILE A 1 104 ? -10.188 15.659 -2.727 1.00 93.12 104 ILE A O 1
ATOM 735 N N . SER A 1 105 ? -11.331 17.064 -4.069 1.00 90.56 105 SER A N 1
ATOM 736 C CA . SER A 1 105 ? -11.517 16.116 -5.164 1.00 90.56 105 SER A CA 1
ATOM 737 C C . SER A 1 105 ? -10.509 16.400 -6.280 1.00 90.56 105 SER A C 1
ATOM 739 O O . SER A 1 105 ? -10.344 17.548 -6.694 1.00 90.56 105 SER A O 1
ATOM 741 N N . VAL A 1 106 ? -9.839 15.355 -6.759 1.00 90.62 106 VAL A N 1
ATOM 742 C CA . VAL A 1 106 ? -8.823 15.373 -7.820 1.00 90.62 106 VAL A CA 1
ATOM 743 C C . VAL A 1 106 ? -9.351 14.523 -8.970 1.00 90.62 106 VAL A C 1
ATOM 745 O O . VAL A 1 106 ? -9.700 13.359 -8.765 1.00 90.62 106 VAL A O 1
ATOM 748 N N . SER A 1 107 ? -9.447 15.100 -10.168 1.00 90.44 107 SER A N 1
ATOM 749 C CA . SER A 1 107 ? -10.076 14.453 -11.324 1.00 90.44 107 SER A CA 1
ATOM 750 C C . SER A 1 107 ? -9.046 14.189 -12.408 1.00 90.44 107 SER A C 1
ATOM 752 O O . SER A 1 107 ? -8.673 15.086 -13.162 1.00 90.44 107 SER A O 1
ATOM 754 N N . LEU A 1 108 ? -8.657 12.927 -12.550 1.00 89.75 108 LEU A N 1
ATOM 755 C CA . LEU A 1 108 ? -7.631 12.506 -13.491 1.00 89.75 108 LEU A CA 1
ATOM 756 C C . LEU A 1 108 ? -8.280 11.835 -14.701 1.00 89.75 108 LEU A C 1
ATOM 758 O O . LEU A 1 108 ? -9.089 10.917 -14.577 1.00 89.75 108 LEU A O 1
ATOM 762 N N . VAL A 1 109 ? -7.908 12.311 -15.887 1.00 87.94 109 VAL A N 1
ATOM 763 C CA . VAL A 1 109 ? -8.420 11.822 -17.172 1.00 87.94 109 VAL A CA 1
ATOM 764 C C . VAL A 1 109 ? -7.309 11.076 -17.887 1.00 87.94 109 VAL A C 1
ATOM 766 O O . VAL A 1 109 ? -6.175 11.560 -17.942 1.00 87.94 109 VAL A O 1
ATOM 769 N N . ARG A 1 110 ? -7.626 9.920 -18.473 1.00 83.19 110 ARG A N 1
ATOM 770 C CA . ARG A 1 110 ? -6.682 9.169 -19.297 1.00 83.19 110 ARG A CA 1
ATOM 771 C C . ARG A 1 110 ? -6.222 10.024 -20.490 1.00 83.19 110 ARG A C 1
ATOM 773 O O . ARG A 1 110 ? -7.044 10.344 -21.354 1.00 83.19 110 ARG A O 1
ATOM 780 N N . PRO A 1 111 ? -4.922 10.353 -20.612 1.00 79.38 111 PRO A N 1
ATOM 781 C CA . PRO A 1 111 ? -4.439 11.028 -21.806 1.00 79.38 111 PRO A CA 1
ATOM 782 C C . PRO A 1 111 ? -4.561 10.108 -23.034 1.00 79.38 111 PRO A C 1
ATOM 784 O O . PRO A 1 111 ? -4.403 8.887 -22.915 1.00 79.38 111 PRO A O 1
ATOM 787 N N . PRO A 1 112 ? -4.846 10.660 -24.227 1.00 69.94 112 PRO A N 1
ATOM 788 C CA . PRO A 1 112 ? -4.906 9.869 -25.448 1.00 69.94 112 PRO A CA 1
ATOM 789 C C . PRO A 1 112 ? -3.530 9.257 -25.731 1.00 69.94 112 PRO A C 1
ATOM 791 O O . PRO A 1 112 ? -2.527 9.968 -25.776 1.00 69.94 112 PRO A O 1
ATOM 794 N N . VAL A 1 113 ? -3.486 7.937 -25.936 1.00 63.41 113 VAL A N 1
ATOM 795 C CA . VAL A 1 113 ? -2.262 7.236 -26.339 1.00 63.41 113 VAL A CA 1
ATOM 796 C C . VAL A 1 113 ? -1.866 7.755 -27.718 1.00 63.41 113 VAL A C 1
ATOM 798 O O . VAL A 1 113 ? -2.524 7.467 -28.720 1.00 63.41 113 VAL A O 1
ATOM 801 N N . VAL A 1 114 ? -0.803 8.555 -27.771 1.00 60.78 114 VAL A N 1
ATOM 802 C CA . VAL A 1 114 ? -0.206 8.969 -29.038 1.00 60.78 114 VAL A CA 1
ATOM 803 C C . VAL A 1 114 ? 0.547 7.758 -29.566 1.00 60.78 114 VAL A C 1
ATOM 805 O O . VAL A 1 114 ? 1.659 7.467 -29.133 1.00 60.78 114 VAL A O 1
ATOM 808 N N . VAL A 1 115 ? -0.083 7.015 -30.476 1.00 57.44 115 VAL A N 1
ATOM 809 C CA . VAL A 1 115 ? 0.602 5.972 -31.240 1.00 57.44 115 VAL A CA 1
ATOM 810 C C . VAL A 1 115 ? 1.711 6.672 -32.017 1.00 57.44 115 VAL A C 1
ATOM 812 O O . VAL A 1 115 ? 1.430 7.429 -32.949 1.00 57.44 115 VAL A O 1
ATOM 815 N N . ALA A 1 116 ? 2.961 6.476 -31.596 1.00 59.19 116 ALA A N 1
ATOM 816 C CA . ALA A 1 116 ? 4.101 6.964 -32.351 1.00 59.19 116 ALA A CA 1
ATOM 817 C C . ALA A 1 116 ? 3.990 6.394 -33.777 1.00 59.19 116 ALA A C 1
ATOM 819 O O . ALA A 1 116 ? 3.782 5.182 -33.921 1.00 59.19 116 ALA A O 1
ATOM 820 N N . PRO A 1 117 ? 4.051 7.234 -34.827 1.00 58.00 117 PRO A N 1
ATOM 821 C CA . PRO A 1 117 ? 4.033 6.731 -36.189 1.00 58.00 117 PRO A CA 1
ATOM 822 C C . PRO A 1 117 ? 5.180 5.720 -36.359 1.00 58.00 117 PRO A C 1
ATOM 824 O O . PRO A 1 117 ? 6.248 5.922 -35.772 1.00 58.00 117 PRO A O 1
ATOM 827 N N . PRO A 1 118 ? 4.959 4.615 -37.099 1.00 68.06 118 PRO A N 1
ATOM 828 C CA . PRO A 1 118 ? 5.994 3.615 -37.330 1.00 68.06 118 PRO A CA 1
ATOM 829 C C . PRO A 1 118 ? 7.269 4.309 -37.819 1.00 68.06 118 PRO A C 1
ATOM 831 O O . PRO A 1 118 ? 7.147 5.233 -38.628 1.00 68.06 118 PRO A O 1
ATOM 834 N N . PRO A 1 119 ? 8.459 3.909 -37.327 1.00 58.72 119 PRO A N 1
ATOM 835 C CA . PRO A 1 119 ? 9.704 4.553 -37.712 1.00 58.72 119 PRO A CA 1
ATOM 836 C C . PRO A 1 119 ? 9.806 4.536 -39.235 1.00 58.72 119 PRO A C 1
ATOM 838 O O . PRO A 1 119 ? 9.792 3.478 -39.868 1.00 58.72 119 PRO A O 1
ATOM 841 N N . GLU A 1 120 ? 9.817 5.734 -39.810 1.00 63.34 120 GLU A N 1
ATOM 842 C CA . GLU A 1 120 ? 10.040 5.940 -41.230 1.00 63.34 120 GLU A CA 1
ATOM 843 C C . GLU A 1 120 ? 11.430 5.365 -41.548 1.00 63.34 120 GLU A C 1
ATOM 845 O O . GLU A 1 120 ? 12.361 5.602 -40.772 1.00 63.34 120 GLU A O 1
ATOM 850 N N . PRO A 1 121 ? 11.579 4.530 -42.594 1.00 58.03 121 PRO A N 1
ATOM 851 C CA . PRO A 1 121 ? 12.846 3.872 -42.878 1.00 58.03 121 PRO A CA 1
ATOM 852 C C . PRO A 1 121 ? 13.946 4.924 -43.014 1.00 58.03 121 PRO A C 1
ATOM 854 O O . PRO A 1 121 ? 13.826 5.843 -43.826 1.00 58.03 121 PRO A O 1
ATOM 857 N N . GLU A 1 122 ? 14.993 4.783 -42.197 1.00 60.78 122 GLU A N 1
ATOM 858 C CA . GLU A 1 122 ? 16.210 5.587 -42.254 1.00 60.78 122 GLU A CA 1
ATOM 859 C C . GLU A 1 122 ? 16.694 5.665 -43.703 1.00 60.78 122 GLU A C 1
ATOM 861 O O . GLU A 1 122 ? 17.155 4.687 -44.293 1.00 60.78 122 GLU A O 1
ATOM 866 N N . VAL A 1 123 ? 16.540 6.849 -44.294 1.00 49.72 123 VAL A N 1
ATOM 867 C CA . VAL A 1 123 ? 17.164 7.192 -45.564 1.00 49.72 123 VAL A CA 1
ATOM 868 C C . VAL A 1 123 ? 18.663 7.218 -45.302 1.00 49.72 123 VAL A C 1
ATOM 870 O O . VAL A 1 123 ? 19.146 8.066 -44.553 1.00 49.72 123 VAL A O 1
ATOM 873 N N . GLU A 1 124 ? 19.372 6.264 -45.907 1.00 50.88 124 GLU A N 1
ATOM 874 C CA . GLU A 1 124 ? 20.829 6.172 -45.919 1.00 50.88 124 GLU A CA 1
ATOM 875 C C . GLU A 1 124 ? 21.446 7.559 -46.139 1.00 50.88 124 GLU A C 1
ATOM 877 O O . GLU A 1 124 ? 21.280 8.193 -47.188 1.00 50.88 124 GLU A O 1
ATOM 882 N N . ALA A 1 125 ? 22.155 8.045 -45.120 1.00 47.97 125 ALA A N 1
ATOM 883 C CA . ALA A 1 125 ? 22.966 9.239 -45.229 1.00 47.97 125 ALA A CA 1
ATOM 884 C C . ALA A 1 125 ? 24.028 9.006 -46.313 1.00 47.97 125 ALA A C 1
ATOM 886 O O . ALA A 1 125 ? 24.864 8.108 -46.211 1.00 47.97 125 ALA A O 1
ATOM 887 N N . GLN A 1 126 ? 23.979 9.823 -47.364 1.00 52.53 126 GLN A N 1
ATOM 888 C CA . GLN A 1 126 ? 25.026 9.872 -48.377 1.00 52.53 126 GLN A CA 1
ATOM 889 C C . GLN A 1 126 ? 26.371 10.221 -47.712 1.00 52.53 126 GLN A C 1
ATOM 891 O O . GLN A 1 126 ? 26.397 11.044 -46.791 1.00 52.53 126 GLN A O 1
ATOM 896 N N . PRO A 1 127 ? 27.487 9.621 -48.159 1.00 58.66 127 PRO A N 1
ATOM 897 C CA . PRO A 1 127 ? 28.794 9.859 -47.562 1.00 58.66 127 PRO A CA 1
ATOM 898 C C . PRO A 1 127 ? 29.229 11.326 -47.749 1.00 58.66 127 PRO A C 1
ATOM 900 O O . PRO A 1 127 ? 28.938 11.921 -48.792 1.00 58.66 127 PRO A O 1
ATOM 903 N N . PRO A 1 128 ? 29.945 11.926 -46.779 1.00 59.16 128 PRO A N 1
ATOM 904 C CA . PRO A 1 128 ? 30.514 13.255 -46.944 1.00 59.16 128 PRO A CA 1
ATOM 905 C C . PRO A 1 128 ? 31.607 13.231 -48.016 1.00 59.16 128 PRO A C 1
ATOM 907 O O . PRO A 1 128 ? 32.467 12.351 -48.022 1.00 59.16 128 PRO A O 1
ATOM 910 N N . VAL A 1 129 ? 31.564 14.221 -48.905 1.00 49.19 129 VAL A N 1
ATOM 911 C CA . VAL A 1 129 ? 32.588 14.485 -49.919 1.00 49.19 129 VAL A CA 1
ATOM 912 C C . VAL A 1 129 ? 33.909 14.851 -49.239 1.00 49.19 129 VAL A C 1
ATOM 914 O O . VAL A 1 129 ? 33.943 15.683 -48.331 1.00 49.19 129 VAL A O 1
ATOM 917 N N . GLU A 1 130 ? 34.972 14.207 -49.720 1.00 53.44 130 GLU A N 1
ATOM 918 C CA . GLU A 1 130 ? 36.381 14.414 -49.395 1.00 53.44 130 GLU A CA 1
ATOM 919 C C . GLU A 1 130 ? 36.786 15.894 -49.376 1.00 53.44 130 GLU A C 1
ATOM 921 O O . GLU A 1 130 ? 36.570 16.632 -50.338 1.00 53.44 130 GLU A O 1
ATOM 926 N N . ALA A 1 131 ? 37.464 16.299 -48.302 1.00 47.41 131 ALA A N 1
ATOM 927 C CA . ALA A 1 131 ? 38.428 17.386 -48.352 1.00 47.41 131 ALA A CA 1
ATOM 928 C C . ALA A 1 131 ? 39.830 16.767 -48.281 1.00 47.41 131 ALA A C 1
ATOM 930 O O . ALA A 1 131 ? 40.221 16.199 -47.262 1.00 47.41 131 ALA A O 1
ATOM 931 N N . GLU A 1 132 ? 40.543 16.866 -49.401 1.00 52.09 132 GLU A N 1
ATOM 932 C CA . GLU A 1 132 ? 41.969 16.590 -49.559 1.00 52.09 132 GLU A CA 1
ATOM 933 C C . GLU A 1 132 ? 42.815 17.284 -48.480 1.00 52.09 132 GLU A C 1
ATOM 935 O O . GLU A 1 132 ? 42.770 18.505 -48.319 1.00 52.09 132 GLU A O 1
ATOM 940 N N . THR A 1 133 ? 43.677 16.509 -47.823 1.00 41.62 133 THR A N 1
ATOM 941 C CA . THR A 1 133 ? 44.948 17.002 -47.283 1.00 41.62 133 THR A CA 1
ATOM 942 C C . THR A 1 133 ? 46.067 16.075 -47.742 1.00 41.62 133 THR A C 1
ATOM 944 O O . THR A 1 133 ? 46.024 14.868 -47.513 1.00 41.62 133 THR A O 1
ATOM 947 N N . GLU A 1 134 ? 47.027 16.682 -48.433 1.00 46.97 134 GLU A N 1
ATOM 948 C CA . GLU A 1 134 ? 48.231 16.112 -49.045 1.00 46.97 134 GLU A CA 1
ATOM 949 C C . GLU A 1 134 ? 49.261 15.530 -48.037 1.00 46.97 134 GLU A C 1
ATOM 951 O O . GLU A 1 134 ? 49.100 15.696 -46.826 1.00 46.97 134 GLU A O 1
ATOM 956 N N . PRO A 1 135 ? 50.300 14.801 -48.514 1.00 51.72 135 PRO A N 1
ATOM 957 C CA . PRO A 1 135 ? 50.683 13.517 -47.931 1.00 51.72 135 PRO A CA 1
ATOM 958 C C . PRO A 1 135 ? 52.049 13.451 -47.210 1.00 51.72 135 PRO A C 1
ATOM 960 O O . PRO A 1 135 ? 52.956 14.235 -47.465 1.00 51.72 135 PRO A O 1
ATOM 963 N N . LEU A 1 136 ? 52.154 12.370 -46.420 1.00 50.72 136 LEU A N 1
ATOM 964 C CA . LEU A 1 136 ? 53.300 11.483 -46.135 1.00 50.72 136 LEU A CA 1
ATOM 965 C C . LEU A 1 136 ? 54.555 12.031 -45.432 1.00 50.72 136 LEU A C 1
ATOM 967 O O . LEU A 1 136 ? 55.359 12.745 -46.018 1.00 50.72 136 LEU A O 1
ATOM 971 N N . ASP A 1 137 ? 54.820 11.463 -44.250 1.00 37.88 137 ASP A N 1
ATOM 972 C CA . ASP A 1 137 ? 56.156 10.943 -43.942 1.00 37.88 137 ASP A CA 1
ATOM 973 C C . ASP A 1 137 ? 56.060 9.624 -43.141 1.00 37.88 137 ASP A C 1
ATOM 975 O O . ASP A 1 137 ? 55.066 9.363 -42.459 1.00 37.88 137 ASP A O 1
ATOM 979 N N . GLU A 1 138 ? 57.055 8.762 -43.336 1.00 45.19 138 GLU A N 1
ATOM 980 C CA . GLU A 1 138 ? 57.050 7.296 -43.208 1.00 45.19 138 GLU A CA 1
ATOM 981 C C . GLU A 1 138 ? 57.014 6.690 -41.779 1.00 45.19 138 GLU A C 1
ATOM 983 O O . GLU A 1 138 ? 57.436 7.277 -40.787 1.00 45.19 138 GLU A O 1
ATOM 988 N N . ALA A 1 139 ? 56.512 5.446 -41.730 1.00 44.19 139 ALA A N 1
ATOM 989 C CA . ALA A 1 139 ? 56.335 4.505 -40.605 1.00 44.19 139 ALA A CA 1
ATOM 990 C C . ALA A 1 139 ? 57.678 3.838 -40.147 1.00 44.19 139 ALA A C 1
ATOM 992 O O . ALA A 1 139 ? 58.720 4.280 -40.629 1.00 44.19 139 ALA A O 1
ATOM 993 N N . PRO A 1 140 ? 57.756 2.738 -39.337 1.00 55.69 140 PRO A N 1
ATOM 994 C CA . PRO A 1 140 ? 56.718 1.935 -38.652 1.00 55.69 140 PRO A CA 1
ATOM 995 C C . PRO A 1 140 ? 57.080 1.402 -37.230 1.00 55.69 140 PRO A C 1
ATOM 997 O O . PRO A 1 140 ? 58.247 1.291 -36.868 1.00 55.69 140 PRO A O 1
ATOM 1000 N N . ALA A 1 141 ? 56.077 0.956 -36.459 1.00 41.53 141 ALA A N 1
ATOM 1001 C CA . ALA A 1 141 ? 56.101 -0.327 -35.729 1.00 41.53 141 ALA A CA 1
ATOM 1002 C C . ALA A 1 141 ? 54.739 -0.608 -35.073 1.00 41.53 141 ALA A C 1
ATOM 1004 O O . ALA A 1 141 ? 54.116 0.263 -34.474 1.00 41.53 141 ALA A O 1
ATOM 1005 N N . GLU A 1 142 ? 54.295 -1.844 -35.240 1.00 46.38 142 GLU A N 1
ATOM 1006 C CA . GLU A 1 142 ? 53.033 -2.436 -34.818 1.00 46.38 142 GLU A CA 1
ATOM 1007 C C . GLU A 1 142 ? 52.901 -2.635 -33.299 1.00 46.38 142 GLU A C 1
ATOM 1009 O O . GLU A 1 142 ? 53.902 -2.661 -32.589 1.00 46.38 142 GLU A O 1
ATOM 1014 N N . ALA A 1 143 ? 51.652 -2.927 -32.892 1.00 42.97 143 ALA A N 1
ATOM 1015 C CA . ALA A 1 143 ? 51.274 -3.748 -31.732 1.00 42.97 143 ALA A CA 1
ATOM 1016 C C . ALA A 1 143 ? 51.525 -3.089 -30.348 1.00 42.97 143 ALA A C 1
ATOM 1018 O O . ALA A 1 143 ? 52.610 -2.635 -30.036 1.00 42.97 143 ALA A O 1
ATOM 1019 N N . GLU A 1 144 ? 50.593 -2.946 -29.408 1.00 43.03 144 GLU A N 1
ATOM 1020 C CA . GLU A 1 144 ? 49.287 -3.543 -29.153 1.00 43.03 144 GLU A CA 1
ATOM 1021 C C . GLU A 1 144 ? 48.513 -2.506 -28.317 1.00 43.03 144 GLU A C 1
ATOM 1023 O O . GLU A 1 144 ? 48.997 -2.078 -27.269 1.00 43.03 144 GLU A O 1
ATOM 1028 N N . ARG A 1 145 ? 47.303 -2.090 -28.715 1.00 42.22 145 ARG A N 1
ATOM 1029 C CA . ARG A 1 145 ? 46.360 -1.542 -27.725 1.00 42.22 145 ARG A CA 1
ATOM 1030 C C . ARG A 1 145 ? 45.596 -2.707 -27.114 1.00 42.22 145 ARG A C 1
ATOM 1032 O O . ARG A 1 145 ? 44.417 -2.885 -27.383 1.00 42.22 145 ARG A O 1
ATOM 1039 N N . SER A 1 146 ? 46.282 -3.470 -26.274 1.00 46.66 146 SER A N 1
ATOM 1040 C CA . SER A 1 146 ? 45.629 -4.208 -25.197 1.00 46.66 146 SER A CA 1
ATOM 1041 C C . SER A 1 146 ? 45.724 -3.342 -23.950 1.00 46.66 146 SER A C 1
ATOM 1043 O O . SER A 1 146 ? 46.484 -3.622 -23.029 1.00 46.66 146 SER A O 1
ATOM 1045 N N . ALA A 1 147 ? 44.961 -2.249 -23.921 1.00 44.69 147 ALA A N 1
ATOM 1046 C CA . ALA A 1 147 ? 44.496 -1.770 -22.632 1.00 44.69 147 ALA A CA 1
ATOM 1047 C C . ALA A 1 147 ? 43.370 -2.730 -22.240 1.00 44.69 147 ALA A C 1
ATOM 1049 O O . ALA A 1 147 ? 42.199 -2.471 -22.506 1.00 44.69 147 ALA A O 1
ATOM 1050 N N . GLU A 1 148 ? 43.741 -3.890 -21.690 1.00 51.38 148 GLU A N 1
ATOM 1051 C CA . GLU A 1 148 ? 42.836 -4.639 -20.828 1.00 51.38 148 GLU A CA 1
ATOM 1052 C C . GLU A 1 148 ? 42.429 -3.672 -19.717 1.00 51.38 148 GLU A C 1
ATOM 1054 O O . GLU A 1 148 ? 43.152 -3.479 -18.739 1.00 51.38 148 GLU A O 1
ATOM 1059 N N . SER A 1 149 ? 41.286 -3.008 -19.889 1.00 51.69 149 SER A N 1
ATOM 1060 C CA . SER A 1 149 ? 40.601 -2.331 -18.801 1.00 51.69 149 SER A CA 1
ATOM 1061 C C . SER A 1 149 ? 40.112 -3.428 -17.862 1.00 51.69 149 SER A C 1
ATOM 1063 O O . SER A 1 149 ? 38.985 -3.913 -17.957 1.00 51.69 149 SER A O 1
ATOM 1065 N N . SER A 1 150 ? 41.017 -3.902 -17.013 1.00 56.56 150 SER A N 1
ATOM 1066 C CA . SER A 1 150 ? 40.690 -4.803 -15.923 1.00 56.56 150 SER A CA 1
ATOM 1067 C C . SER A 1 150 ? 39.773 -4.023 -14.989 1.00 56.56 150 SER A C 1
ATOM 1069 O O . SER A 1 150 ? 40.222 -3.076 -14.344 1.00 56.56 150 SER A O 1
ATOM 1071 N N . GLY A 1 151 ? 38.483 -4.367 -14.969 1.00 58.66 151 GLY A N 1
ATOM 1072 C CA . GLY A 1 151 ? 37.543 -3.819 -13.994 1.00 58.66 151 GLY A CA 1
ATOM 1073 C C . GLY A 1 151 ? 38.088 -3.967 -12.570 1.00 58.66 151 GLY A C 1
ATOM 1074 O O . GLY A 1 151 ? 38.921 -4.835 -12.294 1.00 58.66 151 GLY A O 1
ATOM 1075 N N . LEU A 1 152 ? 37.614 -3.127 -11.647 1.00 68.50 152 LEU A N 1
ATOM 1076 C CA . LEU A 1 152 ? 38.077 -3.089 -10.247 1.00 68.50 152 LEU A CA 1
ATOM 1077 C C . LEU A 1 152 ? 37.936 -4.444 -9.526 1.00 68.50 152 LEU A C 1
ATOM 1079 O O . LEU A 1 152 ? 38.590 -4.689 -8.511 1.00 68.50 152 LEU A O 1
ATOM 1083 N N . LEU A 1 153 ? 37.091 -5.330 -10.057 1.00 66.38 153 LEU A N 1
ATOM 1084 C CA . LEU A 1 153 ? 36.912 -6.705 -9.619 1.00 66.38 153 LEU A CA 1
ATOM 1085 C C . LEU A 1 153 ? 37.001 -7.667 -10.815 1.00 66.38 153 LEU A C 1
ATOM 1087 O O . LEU A 1 153 ? 36.485 -7.359 -11.890 1.00 66.38 153 LEU A O 1
ATOM 1091 N N . PRO A 1 154 ? 37.568 -8.873 -10.630 1.00 80.06 154 PRO A N 1
ATOM 1092 C CA . PRO A 1 154 ? 37.496 -9.922 -11.637 1.00 80.06 154 PRO A CA 1
ATOM 1093 C C . PRO A 1 154 ? 36.043 -10.256 -12.002 1.00 80.06 154 PRO A C 1
ATOM 1095 O O . PRO A 1 154 ? 35.209 -10.455 -11.117 1.00 80.06 154 PRO A O 1
ATOM 1098 N N . MET A 1 155 ? 35.759 -10.425 -13.297 1.00 78.62 155 MET A N 1
ATOM 1099 C CA . MET A 1 155 ? 34.403 -10.659 -13.824 1.00 78.62 155 MET A CA 1
ATOM 1100 C C . MET A 1 155 ? 33.681 -11.871 -13.202 1.00 78.62 155 MET A C 1
ATOM 1102 O O . MET A 1 155 ? 32.458 -11.931 -13.217 1.00 78.62 155 MET A O 1
ATOM 1106 N N . TRP A 1 156 ? 34.395 -12.836 -12.615 1.00 81.00 156 TRP A N 1
ATOM 1107 C CA . TRP A 1 156 ? 33.781 -13.992 -11.948 1.00 81.00 156 TRP A CA 1
ATOM 1108 C C . TRP A 1 156 ? 33.133 -13.661 -10.588 1.00 81.00 156 TRP A C 1
ATOM 1110 O O . TRP A 1 156 ? 32.231 -14.378 -10.157 1.00 81.00 156 TRP A O 1
ATOM 1120 N N . VAL A 1 157 ? 33.548 -12.581 -9.915 1.00 84.06 157 VAL A N 1
ATOM 1121 C CA . VAL A 1 157 ? 33.045 -12.168 -8.589 1.00 84.06 157 VAL A CA 1
ATOM 1122 C C . VAL A 1 157 ? 31.529 -11.907 -8.575 1.00 84.06 157 VAL A C 1
ATOM 1124 O O . VAL A 1 157 ? 30.846 -12.492 -7.729 1.00 84.06 157 VAL A O 1
ATOM 1127 N N . PRO A 1 158 ? 30.947 -11.107 -9.491 1.00 80.94 158 PRO A N 1
ATOM 1128 C CA . PRO A 1 158 ? 29.498 -10.896 -9.511 1.00 80.94 158 PRO A CA 1
ATOM 1129 C C . PRO A 1 158 ? 28.690 -12.177 -9.797 1.00 80.94 158 PRO A C 1
ATOM 1131 O O . PRO A 1 158 ? 27.578 -12.320 -9.288 1.00 80.94 158 PRO A O 1
ATOM 1134 N N . PHE A 1 159 ? 29.243 -13.164 -10.517 1.00 83.38 159 PHE A N 1
ATOM 1135 C CA . PHE A 1 159 ? 28.565 -14.451 -10.740 1.00 83.38 159 PHE A CA 1
ATOM 1136 C C . PHE A 1 159 ? 28.463 -15.311 -9.475 1.00 83.38 159 PHE A C 1
ATOM 1138 O O . PHE A 1 159 ? 27.492 -16.053 -9.320 1.00 83.38 159 PHE A O 1
ATOM 1145 N N . VAL A 1 160 ? 29.410 -15.191 -8.538 1.00 85.06 160 VAL A N 1
ATOM 1146 C CA . VAL A 1 160 ? 29.288 -15.826 -7.214 1.00 85.06 160 VAL A CA 1
ATOM 1147 C C . VAL A 1 160 ? 28.128 -15.205 -6.433 1.00 85.06 160 VAL A C 1
ATOM 1149 O O . VAL A 1 160 ? 27.325 -15.936 -5.852 1.00 85.06 160 VAL A O 1
ATOM 1152 N N . GLY A 1 161 ? 27.994 -13.874 -6.475 1.00 77.94 161 GLY A N 1
ATOM 1153 C CA . GLY A 1 161 ? 26.852 -13.159 -5.890 1.00 77.94 161 GLY A CA 1
ATOM 1154 C C . GLY A 1 161 ? 25.518 -13.588 -6.506 1.00 77.94 161 GLY A C 1
ATOM 1155 O O . GLY A 1 161 ? 24.555 -13.870 -5.789 1.00 77.94 161 GLY A O 1
ATOM 1156 N N . LEU A 1 162 ? 25.484 -13.756 -7.830 1.00 82.69 162 LEU A N 1
ATOM 1157 C CA . LEU A 1 162 ? 24.309 -14.242 -8.555 1.00 82.69 162 LEU A CA 1
ATOM 1158 C C . LEU A 1 162 ? 23.928 -15.670 -8.136 1.00 82.69 162 LEU A C 1
ATOM 1160 O O . LEU A 1 162 ? 22.759 -15.934 -7.857 1.00 82.69 162 LEU A O 1
ATOM 1164 N N . GLY A 1 163 ? 24.905 -16.574 -8.017 1.00 86.44 163 GLY A N 1
ATOM 1165 C CA . GLY A 1 163 ? 24.681 -17.935 -7.524 1.00 86.44 163 GLY A CA 1
ATOM 1166 C C . GLY A 1 163 ? 24.138 -17.967 -6.092 1.00 86.44 163 GLY A C 1
ATOM 1167 O O . GLY A 1 163 ? 23.167 -18.670 -5.814 1.00 86.44 163 GLY A O 1
ATOM 1168 N N . ALA A 1 164 ? 24.709 -17.161 -5.191 1.00 83.69 164 ALA A N 1
ATOM 1169 C CA . ALA A 1 164 ? 24.220 -17.037 -3.818 1.00 83.69 164 ALA A CA 1
ATOM 1170 C C . ALA A 1 164 ? 22.783 -16.489 -3.769 1.00 83.69 164 ALA A C 1
ATOM 1172 O O . ALA A 1 164 ? 21.939 -17.033 -3.058 1.00 83.69 164 ALA A O 1
ATOM 1173 N N . THR A 1 165 ? 22.481 -15.468 -4.574 1.00 79.38 165 THR A N 1
ATOM 1174 C CA . THR A 1 165 ? 21.136 -14.882 -4.679 1.00 79.38 165 THR A CA 1
ATOM 1175 C C . THR A 1 165 ? 20.121 -15.909 -5.174 1.00 79.38 165 THR A C 1
ATOM 1177 O O . THR A 1 165 ? 19.036 -16.013 -4.607 1.00 79.38 165 THR A O 1
ATOM 1180 N N . ALA A 1 166 ? 20.475 -16.720 -6.176 1.00 85.50 166 ALA A N 1
ATOM 1181 C CA . ALA A 1 166 ? 19.604 -17.772 -6.695 1.00 85.50 166 ALA A CA 1
ATOM 1182 C C . ALA A 1 166 ? 19.282 -18.842 -5.636 1.00 85.50 166 ALA A C 1
ATOM 1184 O O . ALA A 1 166 ? 18.126 -19.245 -5.500 1.00 85.50 166 ALA A O 1
ATOM 1185 N N . VAL A 1 167 ? 20.277 -19.271 -4.850 1.00 89.06 167 VAL A N 1
ATOM 1186 C CA . VAL A 1 167 ? 20.070 -20.233 -3.754 1.00 89.06 167 VAL A CA 1
ATOM 1187 C C . VAL A 1 167 ? 19.140 -19.655 -2.688 1.00 89.06 167 VAL A C 1
ATOM 1189 O O . VAL A 1 167 ? 18.175 -20.312 -2.300 1.00 89.06 167 VAL A O 1
ATOM 1192 N N . VAL A 1 168 ? 19.390 -18.424 -2.235 1.00 84.31 168 VAL A N 1
ATOM 1193 C CA . VAL A 1 168 ? 18.546 -17.780 -1.216 1.00 84.31 168 VAL A CA 1
ATOM 1194 C C . VAL A 1 168 ? 17.131 -17.538 -1.749 1.00 84.31 168 VAL A C 1
ATOM 1196 O O . VAL A 1 168 ? 16.164 -17.814 -1.041 1.00 84.31 168 VAL A O 1
ATOM 1199 N N . GLY A 1 169 ? 16.992 -17.133 -3.013 1.00 77.50 169 GLY A N 1
ATOM 1200 C CA . GLY A 1 169 ? 15.699 -16.979 -3.676 1.00 77.50 169 GLY A CA 1
ATOM 1201 C C . GLY A 1 169 ? 14.901 -18.286 -3.735 1.00 77.50 169 GLY A C 1
ATOM 1202 O O . GLY A 1 169 ? 13.710 -18.291 -3.431 1.00 77.50 169 GLY A O 1
ATOM 1203 N N . ALA A 1 170 ? 15.547 -19.417 -4.037 1.00 88.75 170 ALA A N 1
ATOM 1204 C CA . ALA A 1 170 ? 14.891 -20.727 -4.018 1.00 88.75 170 ALA A CA 1
ATOM 1205 C C . ALA A 1 170 ? 14.398 -21.114 -2.611 1.00 88.75 170 ALA A C 1
ATOM 1207 O O . ALA A 1 170 ? 13.281 -21.613 -2.459 1.00 88.75 170 ALA A O 1
ATOM 1208 N N . VAL A 1 171 ? 15.196 -20.838 -1.572 1.00 88.25 171 VAL A N 1
ATOM 1209 C CA . VAL A 1 171 ? 14.797 -21.060 -0.171 1.00 88.25 171 VAL A CA 1
ATOM 1210 C C . VAL A 1 171 ? 13.623 -20.157 0.217 1.00 88.25 171 VAL A C 1
ATOM 1212 O O . VAL A 1 171 ? 12.697 -20.621 0.880 1.00 88.25 171 VAL A O 1
ATOM 1215 N N . ALA A 1 172 ? 13.614 -18.899 -0.227 1.00 80.19 172 ALA A N 1
ATOM 1216 C CA . ALA A 1 172 ? 12.513 -17.972 0.020 1.00 80.19 172 ALA A CA 1
ATOM 1217 C C . ALA A 1 172 ? 11.199 -18.451 -0.622 1.00 80.19 172 ALA A C 1
ATOM 1219 O O . ALA A 1 172 ? 10.161 -18.436 0.038 1.00 80.19 172 ALA A O 1
ATOM 1220 N N . LEU A 1 173 ? 11.243 -18.943 -1.867 1.00 85.81 173 LEU A N 1
ATOM 1221 C CA . LEU A 1 173 ? 10.071 -19.518 -2.541 1.00 85.81 173 LEU A CA 1
ATOM 1222 C C . LEU A 1 173 ? 9.522 -20.735 -1.787 1.00 85.81 173 LEU A C 1
ATOM 1224 O O . LEU A 1 173 ? 8.316 -20.828 -1.559 1.00 85.81 173 LEU A O 1
ATOM 1228 N N . TRP A 1 174 ? 10.401 -21.642 -1.355 1.00 89.44 174 TRP A N 1
ATOM 1229 C CA . TRP A 1 174 ? 9.994 -22.807 -0.569 1.00 89.44 174 TRP A CA 1
ATOM 1230 C C . TRP A 1 174 ? 9.375 -22.406 0.779 1.00 89.44 174 TRP A C 1
ATOM 1232 O O . TRP A 1 174 ? 8.313 -22.912 1.141 1.00 89.44 174 TRP A O 1
ATOM 1242 N N . SER A 1 175 ? 9.973 -21.431 1.472 1.00 84.44 175 SER A N 1
ATOM 1243 C CA . SER A 1 175 ? 9.432 -20.856 2.713 1.00 84.44 175 SER A CA 1
ATOM 1244 C C . SER A 1 175 ? 8.057 -20.206 2.505 1.00 84.44 175 SER A C 1
ATOM 1246 O O . SER A 1 175 ? 7.176 -20.311 3.360 1.00 84.44 175 SER A O 1
ATOM 1248 N N . GLY A 1 176 ? 7.838 -19.565 1.353 1.00 82.00 176 GLY A N 1
ATOM 1249 C CA . GLY A 1 176 ? 6.548 -18.981 0.985 1.00 82.00 176 GLY A CA 1
ATOM 1250 C C . GLY A 1 176 ? 5.444 -20.030 0.845 1.00 82.00 176 GLY A C 1
ATOM 1251 O O . GLY A 1 176 ? 4.367 -19.862 1.415 1.00 82.00 176 GLY A O 1
ATOM 1252 N N . ILE A 1 177 ? 5.724 -21.142 0.158 1.00 92.44 177 ILE A N 1
ATOM 1253 C CA . ILE A 1 177 ? 4.782 -22.268 0.015 1.00 92.44 177 ILE A CA 1
ATOM 1254 C C . ILE A 1 177 ? 4.415 -22.854 1.385 1.00 92.44 177 ILE A C 1
ATOM 1256 O O . ILE A 1 177 ? 3.244 -23.124 1.659 1.00 92.44 177 ILE A O 1
ATOM 1260 N N . ASP A 1 178 ? 5.404 -23.020 2.260 1.00 83.31 178 ASP A N 1
ATOM 1261 C CA . ASP A 1 178 ? 5.200 -23.539 3.613 1.00 83.31 178 ASP A CA 1
ATOM 1262 C C . ASP A 1 178 ? 4.343 -22.590 4.477 1.00 83.31 178 ASP A C 1
ATOM 1264 O O . ASP A 1 178 ? 3.450 -23.031 5.200 1.00 83.31 178 ASP A O 1
ATOM 1268 N N . THR A 1 179 ? 4.535 -21.275 4.325 1.00 86.62 179 THR A N 1
ATOM 1269 C CA . THR A 1 179 ? 3.720 -20.246 4.996 1.00 86.62 179 THR A CA 1
ATOM 1270 C C . THR A 1 179 ? 2.265 -20.278 4.522 1.00 86.62 179 THR A C 1
ATOM 1272 O O . THR A 1 179 ? 1.350 -20.205 5.341 1.00 86.62 179 THR A O 1
ATOM 1275 N N . LEU A 1 180 ? 2.037 -20.417 3.211 1.00 86.88 180 LEU A N 1
ATOM 1276 C CA . LEU A 1 180 ? 0.689 -20.529 2.644 1.00 86.88 180 LEU A CA 1
ATOM 1277 C C . LEU A 1 180 ? -0.016 -21.802 3.125 1.00 86.88 180 LEU A C 1
ATOM 1279 O O . LEU A 1 180 ? -1.169 -21.739 3.534 1.00 86.88 180 LEU A O 1
ATOM 1283 N N . SER A 1 181 ? 0.707 -22.922 3.177 1.00 86.75 181 SER A N 1
ATOM 1284 C CA . SER A 1 181 ? 0.173 -24.193 3.682 1.00 86.75 181 SER A CA 1
ATOM 1285 C C . SER A 1 181 ? -0.245 -24.097 5.155 1.00 86.75 181 SER A C 1
ATOM 1287 O O . SER A 1 181 ? -1.294 -24.610 5.536 1.00 86.75 181 SER A O 1
ATOM 1289 N N . ALA A 1 182 ? 0.547 -23.410 5.987 1.00 84.94 182 ALA A N 1
ATOM 1290 C CA . ALA A 1 182 ? 0.210 -23.177 7.393 1.00 84.94 182 ALA A CA 1
ATOM 1291 C C . ALA A 1 182 ? -1.006 -22.253 7.563 1.00 84.94 182 ALA A C 1
ATOM 1293 O O . ALA A 1 182 ? -1.847 -22.490 8.429 1.00 84.94 182 ALA A O 1
ATOM 1294 N N . ARG A 1 183 ? -1.131 -21.225 6.713 1.00 89.56 183 ARG A N 1
ATOM 1295 C CA . ARG A 1 183 ? -2.315 -20.359 6.676 1.00 89.56 183 ARG A CA 1
ATOM 1296 C C . ARG A 1 183 ? -3.568 -21.158 6.339 1.00 89.56 183 ARG A C 1
ATOM 1298 O O . ARG A 1 183 ? -4.565 -21.004 7.035 1.00 89.56 183 ARG A O 1
ATOM 1305 N N . ASP A 1 184 ? -3.521 -21.977 5.293 1.00 90.81 184 ASP A N 1
ATOM 1306 C CA . ASP A 1 184 ? -4.684 -22.749 4.850 1.00 90.81 184 ASP A CA 1
ATOM 1307 C C . ASP A 1 184 ? -5.119 -23.744 5.940 1.00 90.81 184 ASP A C 1
ATOM 1309 O O . ASP A 1 184 ? -6.296 -23.791 6.287 1.00 90.81 184 ASP A O 1
ATOM 1313 N N . ALA A 1 185 ? -4.165 -24.417 6.597 1.00 88.44 185 ALA A N 1
ATOM 1314 C CA . ALA A 1 185 ? -4.450 -25.291 7.738 1.00 88.44 185 ALA A CA 1
ATOM 1315 C C . ALA A 1 185 ? -5.118 -24.556 8.918 1.00 88.44 185 ALA A C 1
ATOM 1317 O O . ALA A 1 185 ? -6.025 -25.098 9.542 1.00 88.44 185 ALA A O 1
ATOM 1318 N N . TYR A 1 186 ? -4.700 -23.321 9.219 1.00 89.50 186 TYR A N 1
ATOM 1319 C CA . TYR A 1 186 ? -5.332 -22.501 10.259 1.00 89.50 186 TYR A CA 1
ATOM 1320 C C . TYR A 1 186 ? -6.735 -22.020 9.865 1.00 89.50 186 TYR A C 1
ATOM 1322 O O . TYR A 1 186 ? -7.615 -21.928 10.717 1.00 89.50 186 TYR A O 1
ATOM 1330 N N . VAL A 1 187 ? -6.953 -21.687 8.589 1.00 92.94 187 VAL A N 1
ATOM 1331 C CA . VAL A 1 187 ? -8.279 -21.294 8.087 1.00 92.94 187 VAL A CA 1
ATOM 1332 C C . VAL A 1 187 ? -9.264 -22.459 8.200 1.00 92.94 187 VAL A C 1
ATOM 1334 O O . VAL A 1 187 ? -10.420 -22.233 8.557 1.00 92.94 187 VAL A O 1
ATOM 1337 N N . ASP A 1 188 ? -8.801 -23.681 7.936 1.00 94.44 188 ASP A N 1
ATOM 1338 C CA . ASP A 1 188 ? -9.609 -24.895 8.047 1.00 94.44 188 ASP A CA 1
ATOM 1339 C C . ASP A 1 188 ? -9.894 -25.288 9.511 1.00 94.44 188 ASP A C 1
ATOM 1341 O O . ASP A 1 188 ? -11.015 -25.699 9.822 1.00 94.44 188 ASP A O 1
ATOM 1345 N N . ASP A 1 189 ? -8.915 -25.146 10.414 1.00 94.19 189 ASP A N 1
ATOM 1346 C CA . ASP A 1 189 ? -9.047 -25.452 11.849 1.00 94.19 189 ASP A CA 1
ATOM 1347 C C . ASP A 1 189 ? -8.388 -24.370 12.736 1.00 94.19 189 ASP A C 1
ATOM 1349 O O . ASP A 1 189 ? -7.199 -24.457 13.079 1.00 94.19 189 ASP A O 1
ATOM 1353 N N . PRO A 1 190 ? -9.143 -23.320 13.119 1.00 93.50 190 PRO A N 1
ATOM 1354 C CA . PRO A 1 190 ? -8.590 -22.189 13.853 1.00 93.50 190 PRO A CA 1
ATOM 1355 C C . PRO A 1 190 ? -8.187 -22.568 15.281 1.00 93.50 190 PRO A C 1
ATOM 1357 O O . PRO A 1 190 ? -9.025 -22.783 16.160 1.00 93.50 190 PRO A O 1
ATOM 1360 N N . THR A 1 191 ? -6.880 -22.575 15.539 1.00 95.75 191 THR A N 1
ATOM 1361 C CA . THR A 1 191 ? -6.298 -22.831 16.864 1.00 95.75 191 THR A CA 1
ATOM 1362 C C . THR A 1 191 ? -5.213 -21.811 17.195 1.00 95.75 191 THR A C 1
ATOM 1364 O O . THR A 1 191 ? -4.512 -21.322 16.312 1.00 95.75 191 THR A O 1
ATOM 1367 N N . GLU A 1 192 ? -5.031 -21.504 18.482 1.00 92.00 192 GLU A N 1
ATOM 1368 C CA . GLU A 1 192 ? -3.988 -20.575 18.945 1.00 92.00 192 GLU A CA 1
ATOM 1369 C C . GLU A 1 192 ? -2.582 -21.038 18.528 1.00 92.00 192 GLU A C 1
ATOM 1371 O O . GLU A 1 192 ? -1.815 -20.263 17.962 1.00 92.00 192 GLU A O 1
ATOM 1376 N N . ALA A 1 193 ? -2.285 -22.332 18.688 1.00 91.44 193 ALA A N 1
ATOM 1377 C CA . ALA A 1 193 ? -1.020 -22.916 18.245 1.00 91.44 193 ALA A CA 1
ATOM 1378 C C . ALA A 1 193 ? -0.810 -22.794 16.721 1.00 91.44 193 ALA A C 1
ATOM 1380 O O . ALA A 1 193 ? 0.308 -22.540 16.274 1.00 91.44 193 ALA A O 1
ATOM 1381 N N . GLY A 1 194 ? -1.873 -22.940 15.920 1.00 85.88 194 GLY A N 1
ATOM 1382 C CA . GLY A 1 194 ? -1.815 -22.741 14.468 1.00 85.88 194 GLY A CA 1
ATOM 1383 C C . GLY A 1 194 ? -1.555 -21.283 14.078 1.00 85.88 194 GLY A C 1
ATOM 1384 O O . GLY A 1 194 ? -0.800 -21.019 13.143 1.00 85.88 194 GLY A O 1
ATOM 1385 N N . TYR A 1 195 ? -2.113 -20.329 14.828 1.00 88.69 195 TYR A N 1
ATOM 1386 C CA . TYR A 1 195 ? -1.853 -18.903 14.632 1.00 88.69 195 TYR A CA 1
ATOM 1387 C C . TYR A 1 195 ? -0.395 -18.532 14.954 1.00 88.69 195 TYR A C 1
ATOM 1389 O O . TYR A 1 195 ? 0.271 -17.850 14.168 1.00 88.69 195 TYR A O 1
ATOM 1397 N N . GLU A 1 196 ? 0.136 -19.003 16.084 1.00 89.38 196 GLU A N 1
ATOM 1398 C CA . GLU A 1 196 ? 1.532 -18.762 16.472 1.00 89.38 196 GLU A CA 1
ATOM 1399 C C . GLU A 1 196 ? 2.528 -19.392 15.485 1.00 89.38 196 GLU A C 1
ATOM 1401 O O . GLU A 1 196 ? 3.510 -18.753 15.097 1.00 89.38 196 GLU A O 1
ATOM 1406 N N . ASP A 1 197 ? 2.261 -20.613 15.009 1.00 87.25 197 ASP A N 1
ATOM 1407 C CA . ASP A 1 197 ? 3.093 -21.260 13.989 1.00 87.25 197 ASP A CA 1
ATOM 1408 C C . ASP A 1 197 ? 3.051 -20.491 12.656 1.00 87.25 197 ASP A C 1
ATOM 1410 O O . ASP A 1 197 ? 4.095 -20.198 12.064 1.00 87.25 197 ASP A O 1
ATOM 1414 N N . GLY A 1 198 ? 1.858 -20.079 12.214 1.00 84.75 198 GLY A N 1
ATOM 1415 C CA . GLY A 1 198 ? 1.673 -19.292 10.993 1.00 84.75 198 GLY A CA 1
ATOM 1416 C C . GLY A 1 198 ? 2.405 -17.947 11.032 1.00 84.75 198 GLY A C 1
ATOM 1417 O O . GLY A 1 198 ? 3.138 -17.608 10.098 1.00 84.75 198 GLY A O 1
ATOM 1418 N N . THR A 1 199 ? 2.282 -17.202 12.133 1.00 86.69 199 THR A N 1
ATOM 1419 C CA . THR A 1 199 ? 2.993 -15.922 12.317 1.00 86.69 199 THR A CA 1
ATOM 1420 C C . THR A 1 199 ? 4.511 -16.111 12.373 1.00 86.69 199 THR A C 1
ATOM 1422 O O . THR A 1 199 ? 5.256 -15.326 11.777 1.00 86.69 199 THR A O 1
ATOM 1425 N N . GLY A 1 200 ? 4.992 -17.189 13.001 1.00 86.19 200 GLY A N 1
ATOM 1426 C CA . GLY A 1 200 ? 6.408 -17.556 13.011 1.00 86.19 200 GLY A CA 1
ATOM 1427 C C . GLY A 1 200 ? 6.964 -17.848 11.613 1.00 86.19 200 GLY A C 1
ATOM 1428 O O . GLY A 1 200 ? 8.054 -17.379 11.264 1.00 86.19 200 GLY A O 1
ATOM 1429 N N . ARG A 1 201 ? 6.213 -18.579 10.783 1.00 86.19 201 ARG A N 1
ATOM 1430 C CA . ARG A 1 201 ? 6.582 -18.863 9.383 1.00 86.19 201 ARG A CA 1
ATOM 1431 C C . ARG A 1 201 ? 6.565 -17.603 8.525 1.00 86.19 201 ARG A C 1
ATOM 1433 O O . ARG A 1 201 ? 7.526 -17.355 7.796 1.00 86.19 201 ARG A O 1
ATOM 1440 N N . GLN A 1 202 ? 5.553 -16.753 8.684 1.00 81.38 202 GLN A N 1
ATOM 1441 C CA . GLN A 1 202 ? 5.471 -15.470 7.987 1.00 81.38 202 GLN A CA 1
ATOM 1442 C C . GLN A 1 202 ? 6.671 -14.567 8.310 1.00 81.38 202 GLN A C 1
ATOM 1444 O O . GLN A 1 202 ? 7.274 -13.997 7.400 1.00 81.38 202 GLN A O 1
ATOM 1449 N N . ALA A 1 203 ? 7.079 -14.481 9.5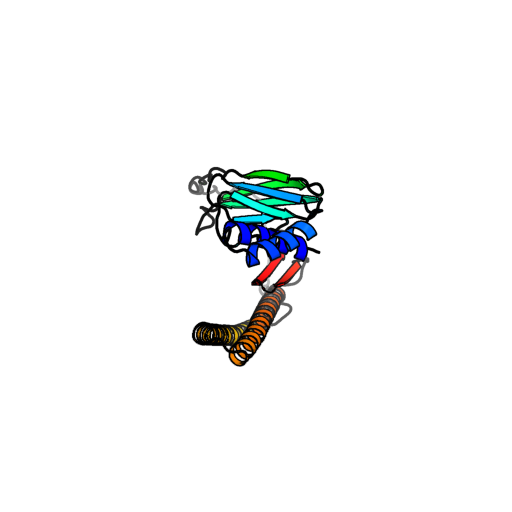81 1.00 87.81 203 ALA A N 1
ATOM 1450 C CA . ALA A 1 203 ? 8.241 -13.690 9.984 1.00 87.81 203 ALA A CA 1
ATOM 1451 C C . ALA A 1 203 ? 9.544 -14.181 9.325 1.00 87.81 203 ALA A C 1
ATOM 1453 O O . ALA A 1 203 ? 10.335 -13.373 8.833 1.00 87.81 203 ALA A O 1
ATOM 1454 N N . ARG A 1 204 ? 9.757 -15.504 9.263 1.00 81.19 204 ARG A N 1
ATOM 1455 C CA . ARG A 1 204 ? 10.926 -16.108 8.597 1.00 81.19 204 ARG A CA 1
ATOM 1456 C C . ARG A 1 204 ? 10.924 -15.852 7.093 1.00 81.19 204 ARG A C 1
ATOM 1458 O O . ARG A 1 204 ? 11.959 -15.477 6.546 1.00 81.19 204 ARG A O 1
ATOM 1465 N N . THR A 1 205 ? 9.775 -16.003 6.442 1.00 78.31 205 THR A N 1
ATOM 1466 C CA . THR A 1 205 ? 9.625 -15.735 5.007 1.00 78.31 205 THR A CA 1
ATOM 1467 C C . THR A 1 205 ? 9.890 -14.265 4.687 1.00 78.31 205 THR A C 1
ATOM 1469 O O . THR A 1 205 ? 10.662 -13.974 3.778 1.00 78.31 205 THR A O 1
ATOM 1472 N N . ASN A 1 206 ? 9.358 -13.330 5.479 1.00 77.12 206 ASN A N 1
ATOM 1473 C CA . ASN A 1 206 ? 9.626 -11.899 5.307 1.00 77.12 206 ASN A CA 1
ATOM 1474 C C . ASN A 1 206 ? 11.117 -11.571 5.467 1.00 77.12 206 ASN A C 1
ATOM 1476 O O . ASN A 1 206 ? 11.675 -10.818 4.667 1.00 77.12 206 ASN A O 1
ATOM 1480 N N . ALA A 1 207 ? 11.784 -12.174 6.457 1.00 83.38 207 ALA A N 1
ATOM 1481 C CA . ALA A 1 207 ? 13.226 -12.025 6.630 1.00 83.38 207 ALA A CA 1
ATOM 1482 C C . ALA A 1 207 ? 14.006 -12.571 5.419 1.00 83.38 207 ALA A C 1
ATOM 1484 O O . ALA A 1 207 ? 14.913 -11.901 4.928 1.00 83.38 207 ALA A O 1
ATOM 1485 N N . LEU A 1 208 ? 13.634 -13.744 4.895 1.00 78.75 208 LEU A N 1
ATOM 1486 C CA . LEU A 1 208 ? 14.259 -14.336 3.706 1.00 78.75 208 LEU A CA 1
ATOM 1487 C C . LEU A 1 208 ? 14.066 -13.480 2.451 1.00 78.75 208 LEU A C 1
ATOM 1489 O O . LEU A 1 208 ? 15.015 -13.305 1.686 1.00 78.75 208 LEU A O 1
ATOM 1493 N N . ILE A 1 209 ? 12.877 -12.907 2.250 1.00 76.69 209 ILE A N 1
ATOM 1494 C CA . ILE A 1 209 ? 12.613 -11.970 1.150 1.00 76.69 209 ILE A CA 1
ATOM 1495 C C . ILE A 1 209 ? 13.522 -10.745 1.285 1.00 76.69 209 ILE A C 1
ATOM 1497 O O . ILE A 1 209 ? 14.213 -10.394 0.329 1.00 76.69 209 ILE A O 1
ATOM 1501 N N . GLY A 1 210 ? 13.598 -10.146 2.478 1.00 75.00 210 GLY A N 1
ATOM 1502 C CA . GLY A 1 210 ? 14.481 -9.007 2.741 1.00 75.00 210 GLY A CA 1
ATOM 1503 C C . GLY A 1 210 ? 15.954 -9.314 2.451 1.00 75.00 210 GLY A C 1
ATOM 1504 O O . GLY A 1 210 ? 16.632 -8.536 1.781 1.00 75.00 210 GLY A O 1
ATOM 1505 N N . VAL A 1 211 ? 16.441 -10.482 2.883 1.00 83.00 211 VAL A N 1
ATOM 1506 C CA . VAL A 1 211 ? 17.813 -10.942 2.606 1.00 83.00 211 VAL A CA 1
ATOM 1507 C C . VAL A 1 211 ? 18.039 -11.162 1.108 1.00 83.00 211 VAL A C 1
ATOM 1509 O O . VAL A 1 211 ? 19.075 -10.749 0.590 1.00 83.00 211 VAL A O 1
ATOM 1512 N N . THR A 1 212 ? 17.076 -11.754 0.396 1.00 75.06 212 THR A N 1
ATOM 1513 C CA . THR A 1 212 ? 17.160 -11.983 -1.058 1.00 75.06 212 THR A CA 1
ATOM 1514 C C . THR A 1 212 ? 17.278 -10.665 -1.819 1.00 75.06 212 THR A C 1
ATOM 1516 O O . THR A 1 212 ? 18.137 -10.531 -2.687 1.00 75.06 212 THR A O 1
ATOM 1519 N N . VAL A 1 213 ? 16.456 -9.672 -1.465 1.00 79.50 213 VAL A N 1
ATOM 1520 C CA . VAL A 1 213 ? 16.504 -8.333 -2.072 1.00 79.50 213 VAL A CA 1
ATOM 1521 C C . VAL A 1 213 ? 17.851 -7.667 -1.797 1.00 79.50 213 VAL A C 1
ATOM 1523 O O . VAL A 1 213 ? 18.485 -7.173 -2.728 1.00 79.50 213 VAL A O 1
ATOM 1526 N N . GLY A 1 214 ? 18.334 -7.710 -0.551 1.00 81.31 214 GLY A N 1
ATOM 1527 C CA . GLY A 1 214 ? 19.647 -7.165 -0.193 1.00 81.31 214 GLY A CA 1
ATOM 1528 C C . GLY A 1 214 ? 20.794 -7.805 -0.984 1.00 81.31 214 GLY A C 1
ATOM 1529 O O . GLY A 1 214 ? 21.657 -7.099 -1.505 1.00 81.31 214 GLY A O 1
ATOM 1530 N N . LEU A 1 215 ? 20.774 -9.132 -1.140 1.00 79.94 215 LEU A N 1
ATOM 1531 C CA . LEU A 1 215 ? 21.728 -9.880 -1.965 1.00 79.94 215 LEU A CA 1
ATOM 1532 C C . LEU A 1 215 ? 21.645 -9.511 -3.449 1.00 79.94 215 LEU A C 1
ATOM 1534 O O . LEU A 1 215 ? 22.684 -9.346 -4.090 1.00 79.94 215 LEU A O 1
ATOM 1538 N N . GLY A 1 216 ? 20.438 -9.339 -3.989 1.00 73.69 216 GLY A N 1
ATOM 1539 C CA . GLY A 1 216 ? 20.236 -8.904 -5.371 1.00 73.69 216 GLY A CA 1
ATOM 1540 C C . GLY A 1 216 ? 20.832 -7.520 -5.632 1.00 73.69 216 GLY A C 1
ATOM 1541 O O . GLY A 1 216 ? 21.555 -7.334 -6.609 1.00 73.69 216 GLY A O 1
ATOM 1542 N N . VAL A 1 217 ? 20.614 -6.573 -4.716 1.00 82.31 217 VAL A N 1
ATOM 1543 C CA . VAL A 1 217 ? 21.171 -5.211 -4.796 1.00 82.31 217 VAL A CA 1
ATOM 1544 C C . VAL A 1 217 ? 22.695 -5.226 -4.686 1.00 82.31 217 VAL A C 1
ATOM 1546 O O . VAL A 1 217 ? 23.374 -4.600 -5.498 1.00 82.31 217 VAL A O 1
ATOM 1549 N N . ALA A 1 218 ? 23.250 -5.990 -3.741 1.00 76.38 218 ALA A N 1
ATOM 1550 C CA . ALA A 1 218 ? 24.696 -6.156 -3.622 1.00 76.38 218 ALA A CA 1
ATOM 1551 C C . A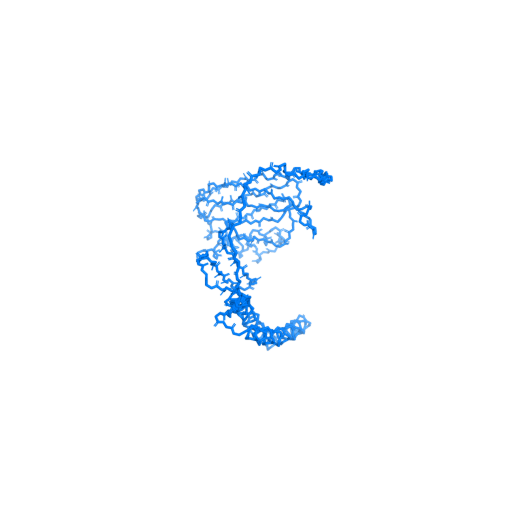LA A 1 218 ? 25.303 -6.787 -4.887 1.00 76.38 218 ALA A C 1
ATOM 1553 O O . ALA A 1 218 ? 26.343 -6.342 -5.364 1.00 76.38 218 ALA A O 1
ATOM 1554 N N . THR A 1 219 ? 24.632 -7.782 -5.471 1.00 80.12 219 THR A N 1
ATOM 1555 C CA . THR A 1 219 ? 25.062 -8.422 -6.721 1.00 80.12 219 THR A CA 1
ATOM 1556 C C . THR A 1 219 ? 25.060 -7.429 -7.882 1.00 80.12 219 THR A C 1
ATOM 1558 O O . THR A 1 219 ? 26.039 -7.367 -8.621 1.00 80.12 219 THR A O 1
ATOM 1561 N N . ALA A 1 220 ? 24.017 -6.604 -8.019 1.00 75.38 220 ALA A N 1
ATOM 1562 C CA . ALA A 1 220 ? 23.965 -5.553 -9.036 1.00 75.38 220 ALA A CA 1
ATOM 1563 C C . ALA A 1 220 ? 25.107 -4.534 -8.871 1.00 75.38 220 ALA A C 1
ATOM 1565 O O . ALA A 1 220 ? 25.772 -4.200 -9.849 1.00 75.38 220 ALA A O 1
ATOM 1566 N N . ALA A 1 221 ? 25.405 -4.111 -7.638 1.00 78.69 221 ALA A N 1
ATOM 1567 C CA . ALA A 1 221 ? 26.542 -3.233 -7.356 1.00 78.69 221 ALA A CA 1
ATOM 1568 C C . ALA A 1 221 ? 27.889 -3.880 -7.732 1.00 78.69 221 ALA A C 1
ATOM 1570 O O . ALA A 1 221 ? 28.751 -3.214 -8.302 1.00 78.69 221 ALA A O 1
ATOM 1571 N N . LEU A 1 222 ? 28.064 -5.183 -7.477 1.00 79.69 222 LEU A N 1
ATOM 1572 C CA . LEU A 1 222 ? 29.261 -5.922 -7.898 1.00 79.69 222 LEU A CA 1
ATOM 1573 C C . LEU A 1 222 ? 29.393 -5.994 -9.423 1.00 79.69 222 LEU A C 1
ATOM 1575 O O . LEU A 1 222 ? 30.508 -5.899 -9.927 1.00 79.69 222 LEU A O 1
ATOM 1579 N N . PHE A 1 223 ? 28.285 -6.138 -10.159 1.00 78.56 223 PHE A N 1
ATOM 1580 C CA . PHE A 1 223 ? 28.302 -6.059 -11.622 1.00 78.56 223 PHE A CA 1
ATOM 1581 C C . PHE A 1 223 ? 28.729 -4.668 -12.093 1.00 78.56 223 PHE A C 1
ATOM 1583 O O . PHE A 1 223 ? 29.639 -4.576 -12.909 1.00 78.56 223 PHE A O 1
ATOM 1590 N N . VAL A 1 224 ? 28.157 -3.600 -11.529 1.00 81.06 224 VAL A N 1
ATOM 1591 C CA . VAL A 1 224 ? 28.541 -2.215 -11.854 1.00 81.06 224 VAL A CA 1
ATOM 1592 C C . VAL A 1 224 ? 30.039 -1.991 -11.610 1.00 81.06 224 VAL A C 1
ATOM 1594 O O . VAL A 1 224 ? 30.743 -1.544 -12.512 1.00 81.06 224 VAL A O 1
ATOM 1597 N N . LEU A 1 225 ? 30.560 -2.396 -10.448 1.00 78.94 225 LEU A N 1
ATOM 1598 C CA . LEU A 1 225 ? 31.985 -2.277 -10.107 1.00 78.94 225 LEU A CA 1
ATOM 1599 C C . LEU A 1 225 ? 32.905 -3.133 -10.988 1.00 78.94 225 LEU A C 1
ATOM 1601 O O . LEU A 1 225 ? 34.034 -2.735 -11.263 1.00 78.94 225 LEU A O 1
ATOM 1605 N N . ALA A 1 226 ? 32.446 -4.304 -11.430 1.00 76.56 226 ALA A N 1
ATOM 1606 C CA . ALA A 1 226 ? 33.194 -5.133 -12.372 1.00 76.56 226 ALA A CA 1
ATOM 1607 C C . ALA A 1 226 ? 33.212 -4.532 -13.792 1.00 76.56 226 ALA A C 1
ATOM 1609 O O . ALA A 1 226 ? 34.134 -4.820 -14.551 1.00 76.56 226 ALA A O 1
ATOM 1610 N N . THR A 1 227 ? 32.220 -3.703 -14.147 1.00 70.69 227 THR A N 1
ATOM 1611 C CA . THR A 1 227 ? 32.090 -3.078 -15.478 1.00 70.69 227 THR A CA 1
ATOM 1612 C C . THR A 1 227 ? 32.671 -1.667 -15.586 1.00 70.69 227 THR A C 1
ATOM 1614 O O . THR A 1 227 ? 33.071 -1.271 -16.678 1.00 70.69 227 THR A O 1
ATOM 1617 N N . LEU A 1 228 ? 32.739 -0.907 -14.487 1.00 69.44 228 LEU A N 1
ATOM 1618 C CA . LEU A 1 228 ? 33.338 0.428 -14.471 1.00 69.44 228 LEU A CA 1
ATOM 1619 C C . LEU A 1 228 ? 34.869 0.306 -14.536 1.00 69.44 228 LEU A C 1
ATOM 1621 O O . LEU A 1 228 ? 35.542 0.068 -13.532 1.00 69.44 228 LEU A O 1
ATOM 1625 N N . GLY A 1 229 ? 35.416 0.464 -15.741 1.00 53.88 229 GLY A N 1
ATOM 1626 C CA . GLY A 1 229 ? 36.783 0.943 -15.927 1.00 53.88 229 GLY A CA 1
ATOM 1627 C C . GLY A 1 229 ? 36.825 2.423 -15.552 1.00 53.88 229 GLY A C 1
ATOM 1628 O O . GLY A 1 229 ? 35.923 3.166 -15.928 1.00 53.88 229 GLY A O 1
ATOM 1629 N N . GLY A 1 230 ? 37.817 2.826 -14.755 1.00 52.31 230 GLY A N 1
ATOM 1630 C CA . GLY A 1 230 ? 37.908 4.190 -14.236 1.00 52.31 230 GLY A CA 1
ATOM 1631 C C . GLY A 1 230 ? 37.905 5.230 -15.353 1.00 52.31 230 GLY A C 1
ATOM 1632 O O . GLY A 1 230 ? 38.831 5.249 -16.151 1.00 52.31 230 GLY A O 1
ATOM 1633 N N . ASP A 1 231 ? 36.843 6.028 -15.434 1.00 48.47 231 ASP A N 1
ATOM 1634 C CA . ASP A 1 231 ? 36.886 7.479 -15.240 1.00 48.47 231 ASP A CA 1
ATOM 1635 C C . ASP A 1 231 ? 35.451 8.056 -15.179 1.00 48.47 231 ASP A C 1
ATOM 1637 O O . ASP A 1 231 ? 34.571 7.677 -15.946 1.00 48.47 231 ASP A O 1
ATOM 1641 N N . GLU A 1 232 ? 35.277 8.961 -14.209 1.00 49.94 232 GLU A N 1
ATOM 1642 C CA . GLU A 1 232 ? 34.166 9.887 -13.913 1.00 49.94 232 GLU A CA 1
ATOM 1643 C C . GLU A 1 232 ? 32.794 9.321 -13.469 1.00 49.94 232 GLU A C 1
ATOM 1645 O O . GLU A 1 232 ? 31.998 8.746 -14.206 1.00 49.94 232 GLU A O 1
ATOM 1650 N N . GLU A 1 233 ? 32.524 9.541 -12.178 1.00 50.94 233 GLU A N 1
ATOM 1651 C CA . GLU A 1 233 ? 31.383 9.065 -11.401 1.00 50.94 233 GLU A CA 1
ATOM 1652 C C . GLU A 1 233 ? 30.084 9.814 -11.753 1.00 50.94 233 GLU A C 1
ATOM 1654 O O . GLU A 1 233 ? 29.893 10.965 -11.362 1.00 50.94 233 GLU A O 1
ATOM 1659 N N . ALA A 1 234 ? 29.125 9.140 -12.393 1.00 54.06 234 ALA A N 1
ATOM 1660 C CA . ALA A 1 234 ? 27.718 9.497 -12.220 1.00 54.06 234 ALA A CA 1
ATOM 1661 C C . ALA A 1 234 ? 27.215 8.798 -10.940 1.00 54.06 234 ALA A C 1
ATOM 1663 O O . ALA A 1 234 ? 27.199 7.563 -10.898 1.00 54.06 234 ALA A O 1
ATOM 1664 N N . PRO A 1 235 ? 26.835 9.525 -9.870 1.00 54.94 235 PRO A N 1
ATOM 1665 C CA . PRO A 1 235 ? 26.415 8.899 -8.623 1.00 54.94 235 PRO A CA 1
ATOM 1666 C C . PRO A 1 235 ? 25.067 8.194 -8.815 1.00 54.94 235 PRO A C 1
ATOM 1668 O O . PRO A 1 235 ? 24.005 8.815 -8.777 1.00 54.94 235 PRO A O 1
ATOM 1671 N N . VAL A 1 236 ? 25.102 6.875 -9.004 1.00 55.94 236 VAL A N 1
ATOM 1672 C CA . VAL A 1 236 ? 23.904 6.033 -8.960 1.00 55.94 236 VAL A CA 1
ATOM 1673 C C . VAL A 1 236 ? 23.537 5.820 -7.497 1.00 55.94 236 VAL A C 1
ATOM 1675 O O . VAL A 1 236 ? 24.260 5.160 -6.749 1.00 55.94 236 VAL A O 1
ATOM 1678 N N . THR A 1 237 ? 22.402 6.371 -7.076 1.00 62.50 237 THR A N 1
ATOM 1679 C CA . THR A 1 237 ? 21.875 6.134 -5.730 1.00 62.50 237 THR A CA 1
ATOM 1680 C C . THR A 1 237 ? 20.870 4.996 -5.795 1.00 62.50 237 THR A C 1
ATOM 1682 O O . THR A 1 237 ? 19.788 5.136 -6.368 1.00 62.50 237 THR A O 1
ATOM 1685 N N . ALA A 1 238 ? 21.232 3.860 -5.201 1.00 61.75 238 ALA A N 1
ATOM 1686 C CA . ALA A 1 238 ? 20.313 2.755 -4.973 1.00 61.75 238 ALA A CA 1
ATOM 1687 C C . ALA A 1 238 ? 19.694 2.894 -3.580 1.00 61.75 238 ALA A C 1
ATOM 1689 O O . ALA A 1 238 ? 20.412 2.977 -2.582 1.00 61.75 238 ALA A O 1
ATOM 1690 N N . SER A 1 239 ? 18.367 2.895 -3.500 1.00 61.28 239 SER A N 1
ATOM 1691 C CA . SER A 1 239 ? 17.661 2.782 -2.223 1.00 61.28 239 SER A CA 1
ATOM 1692 C C . SER A 1 239 ? 16.786 1.538 -2.213 1.00 61.28 239 SER A C 1
ATOM 1694 O O . SER A 1 239 ? 16.165 1.172 -3.213 1.00 61.28 239 SER A O 1
ATOM 1696 N N . VAL A 1 240 ? 16.781 0.865 -1.066 1.00 60.72 240 VAL A N 1
ATOM 1697 C CA . VAL A 1 240 ? 15.999 -0.344 -0.828 1.00 60.72 240 VAL A CA 1
ATOM 1698 C C . VAL A 1 240 ? 15.006 -0.028 0.268 1.00 60.72 240 VAL A C 1
ATOM 1700 O O . VAL A 1 240 ? 15.395 0.418 1.349 1.00 60.72 240 VAL A O 1
ATOM 1703 N N . SER A 1 241 ? 13.731 -0.271 -0.001 1.00 69.38 241 SER A N 1
ATOM 1704 C CA . SER A 1 241 ? 12.690 -0.238 1.016 1.00 69.38 241 SER A CA 1
ATOM 1705 C C . SER A 1 241 ? 12.120 -1.639 1.184 1.00 69.38 241 SER A C 1
ATOM 1707 O O . SER A 1 241 ? 11.895 -2.367 0.219 1.00 69.38 241 SER A O 1
ATOM 1709 N N . ALA A 1 242 ? 11.915 -2.036 2.434 1.00 54.16 242 ALA A N 1
ATOM 1710 C CA . ALA A 1 242 ? 11.202 -3.252 2.777 1.00 54.16 242 ALA A CA 1
ATOM 1711 C C . ALA A 1 242 ? 10.175 -2.902 3.849 1.00 54.16 242 ALA A C 1
ATOM 1713 O O . ALA A 1 242 ? 10.505 -2.284 4.864 1.00 54.16 242 ALA A O 1
ATOM 1714 N N . GLY A 1 243 ? 8.929 -3.278 3.598 1.00 59.81 243 GLY A N 1
ATOM 1715 C CA . GLY A 1 243 ? 7.809 -3.094 4.501 1.00 59.81 243 GLY A CA 1
ATOM 1716 C C . GLY A 1 243 ? 6.955 -4.358 4.578 1.00 59.81 243 GLY A C 1
ATOM 1717 O O . GLY A 1 243 ? 7.129 -5.285 3.788 1.00 59.81 243 GLY A O 1
ATOM 1718 N N . PRO A 1 244 ? 6.003 -4.406 5.519 1.00 40.44 244 PRO A N 1
ATOM 1719 C CA . PRO A 1 244 ? 5.096 -5.543 5.681 1.00 40.44 244 PRO A CA 1
ATOM 1720 C C . PRO A 1 244 ? 4.232 -5.833 4.438 1.00 40.44 244 PRO A C 1
ATOM 1722 O O . PRO A 1 244 ? 3.637 -6.901 4.355 1.00 40.44 244 PRO A O 1
ATOM 1725 N N . GLU A 1 245 ? 4.176 -4.905 3.479 1.00 56.41 245 GLU A N 1
ATOM 1726 C CA . GLU A 1 245 ? 3.401 -5.004 2.234 1.00 56.41 245 GLU A CA 1
ATOM 1727 C C . GLU A 1 245 ? 4.255 -5.327 0.998 1.00 56.41 245 GLU A C 1
ATOM 1729 O O . GLU A 1 245 ? 3.710 -5.521 -0.085 1.00 56.41 245 GLU A O 1
ATOM 1734 N N . GLY A 1 246 ? 5.582 -5.406 1.135 1.00 41.50 246 GLY A N 1
ATOM 1735 C CA . GLY A 1 246 ? 6.474 -5.734 0.026 1.00 41.50 246 GLY A CA 1
ATOM 1736 C C . GLY A 1 246 ? 7.846 -5.078 0.126 1.00 41.50 246 GLY A C 1
ATOM 1737 O O . GLY A 1 246 ? 8.168 -4.381 1.090 1.00 41.50 246 GLY A O 1
ATOM 1738 N N . ALA A 1 247 ? 8.667 -5.309 -0.893 1.00 66.31 247 ALA A N 1
ATOM 1739 C CA . ALA A 1 247 ? 9.983 -4.702 -1.027 1.00 66.31 247 ALA A CA 1
ATOM 1740 C C . ALA A 1 247 ? 10.112 -4.011 -2.387 1.00 66.31 247 ALA A C 1
ATOM 1742 O O . ALA A 1 247 ? 9.595 -4.505 -3.389 1.00 66.31 247 ALA A O 1
ATOM 1743 N N . GLY A 1 248 ? 10.806 -2.877 -2.406 1.00 64.75 248 GLY A N 1
ATOM 1744 C CA . GLY A 1 248 ? 11.078 -2.091 -3.601 1.00 64.75 248 GLY A CA 1
ATOM 1745 C C . GLY A 1 248 ? 12.560 -1.756 -3.714 1.00 64.75 248 GLY A C 1
ATOM 1746 O O . GLY A 1 248 ? 13.251 -1.558 -2.711 1.00 64.75 248 GLY A O 1
ATOM 1747 N N . VAL A 1 249 ? 13.042 -1.680 -4.951 1.00 65.50 249 VAL A N 1
ATOM 1748 C CA . VAL A 1 249 ? 14.377 -1.174 -5.281 1.00 65.50 249 VAL A CA 1
ATOM 1749 C C . VAL A 1 249 ? 14.190 0.044 -6.171 1.00 65.50 249 VAL A C 1
ATOM 1751 O O . VAL A 1 249 ? 13.545 -0.049 -7.212 1.00 65.50 249 VAL A O 1
ATOM 1754 N N . ASN A 1 250 ? 14.753 1.175 -5.757 1.00 64.19 250 ASN A N 1
ATOM 1755 C CA . ASN A 1 250 ? 14.809 2.391 -6.557 1.00 64.19 250 ASN A CA 1
ATOM 1756 C C . ASN A 1 250 ? 16.245 2.644 -7.000 1.00 64.19 250 ASN A C 1
ATOM 1758 O O . ASN A 1 250 ? 17.163 2.626 -6.176 1.00 64.19 250 ASN A O 1
ATOM 1762 N N . LEU A 1 251 ? 16.415 2.907 -8.293 1.00 61.59 251 LEU A N 1
ATOM 1763 C CA . LEU A 1 251 ? 17.677 3.317 -8.894 1.00 61.59 251 LEU A CA 1
ATOM 1764 C C . LEU A 1 251 ? 17.488 4.717 -9.469 1.00 61.59 251 LEU A C 1
ATOM 1766 O O . LEU A 1 251 ? 16.678 4.909 -10.373 1.00 61.59 251 LEU A O 1
ATOM 1770 N N . VAL A 1 252 ? 18.226 5.684 -8.931 1.00 64.75 252 VAL A N 1
ATOM 1771 C CA . VAL A 1 252 ? 18.247 7.059 -9.438 1.00 64.75 252 VAL A CA 1
ATOM 1772 C C . VAL A 1 252 ? 19.642 7.345 -9.973 1.00 64.75 252 VAL A C 1
ATOM 1774 O O . VAL A 1 252 ? 20.626 7.204 -9.245 1.00 64.75 252 VAL A O 1
ATOM 1777 N N . GLY A 1 253 ? 19.719 7.737 -11.243 1.00 61.12 253 GLY A N 1
ATOM 1778 C CA . GLY A 1 253 ? 20.946 8.170 -11.905 1.00 61.12 253 GLY A CA 1
ATOM 1779 C C . GLY A 1 253 ? 20.657 9.305 -12.883 1.00 61.12 253 GLY A C 1
ATOM 1780 O O . GLY A 1 253 ? 19.544 9.415 -13.395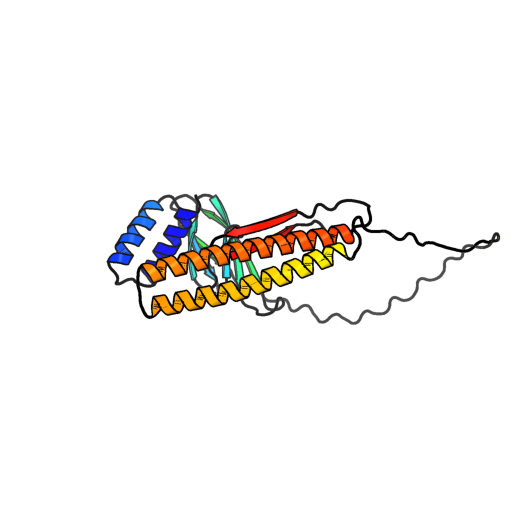 1.00 61.12 253 GLY A O 1
ATOM 1781 N N . SER A 1 254 ? 21.651 10.158 -13.117 1.00 56.00 254 SER A N 1
ATOM 1782 C CA . SER A 1 254 ? 21.644 11.143 -14.201 1.00 56.00 254 SER A CA 1
ATOM 1783 C C . SER A 1 254 ? 22.275 10.518 -15.444 1.00 56.00 254 SER A C 1
ATOM 1785 O O . SER A 1 254 ? 23.398 10.020 -15.354 1.00 56.00 254 SER A O 1
ATOM 1787 N N . PHE A 1 255 ? 21.560 10.542 -16.566 1.00 51.03 255 PHE A N 1
ATOM 1788 C CA . PHE A 1 255 ? 22.043 10.156 -17.894 1.00 51.03 255 PHE A CA 1
ATOM 1789 C C . PHE A 1 255 ? 22.151 11.383 -18.800 1.00 51.03 255 PHE A C 1
ATOM 1791 O O . PHE A 1 255 ? 21.378 12.345 -18.578 1.00 51.03 255 PHE A O 1
#

Radius of gyration: 27.86 Å; chains: 1; bounding box: 82×47×69 Å

Sequence (255 aa):
MGNRARAATLAADALRRYPADASVREVADDALSAAAELGTLEILCDAPCLATVGGTAIETEAQTERTIFVEPGTHVVAVTFGGQTSADQASAEETADVAAGAQISVSLVRPPVVVAPPPEPEVEAQPPVEAETEPLDEAPAEAERSAESSGLLPMWVPFVGLGATAVVGAVALWSGIDTLSARDAYVDDPTEAGYEDGTGRQARTNALIGVTVGLGVATAALFVLATLGGDEEAPVTASVSAGPEGAGVNLVGSF

pLDDT: mean 77.71, std 16.25, range [37.88, 97.44]

Foldseek 3Di:
DCVLQLLLQVLVVLCVVCVPDPVSPVSSVVSVVVQQQWFKEKEAEPAFKFKDKQNHTNDDGTDGIGITTHHQAKIKIKIWHDDPDPQPIFMDIDIDGTGTNHYYYDYDYGDDRPPDPDPDPPDDDDDDDDDDDDDDDDDDDDDDPPPVLQFPDHPCVLVVLVVVLVVLVVVLVVLVVVLVVLVVVCVVPPDPVSVVVSVVSLVVSLVSQVVSVVSVVVSVVVNVRRPDRDDDDFDWDWDWDRDPVGIDIDTDTDD

Secondary structure (DSSP, 8-state):
-THHHHHHHHHHHHHHH-TT-HHHHHHHHHHHHTTTTSEEEEEEEEEEEEEEETTEE--SS-EEEEEEEE-SEEEEEEEEE--SSTTT-EEEEEEEEEPTT-EEEEEE-PPP---PPPPPP---PPPPP----------------------SS-THHHHHHHHHHHHHHHHHHHHHHHHHHHHHHHHHS--HHHHHHHHHHHHHHHHHHHHHHHHHHHHHHHHHHHH--SS-----EEEEEEETTEEEEEEE---